Protein AF-A0A2V9FVD9-F1 (afdb_monomer)

Radius of gyration: 18.88 Å; Cα contacts (8 Å, |Δi|>4): 397; chains: 1; bounding box: 50×28×63 Å

Solvent-accessible surface area (backbone atoms only — not comparable to full-atom values): 11768 Å² total; per-residue (Å²): 122,80,91,69,75,83,63,95,78,77,78,64,82,57,25,65,71,91,38,58,69,47,70,70,54,89,83,59,91,73,46,73,64,47,49,31,25,24,50,10,44,49,45,42,42,62,43,78,35,63,48,50,82,26,47,39,50,28,32,29,43,94,52,50,14,64,38,83,85,28,39,81,58,44,85,39,30,55,32,72,62,24,48,27,68,78,34,30,25,52,85,57,100,61,44,35,21,81,30,83,42,28,49,23,94,91,44,64,47,18,17,50,31,68,37,61,44,65,91,49,62,81,44,77,50,50,40,57,39,89,88,78,67,45,74,48,90,59,62,49,64,28,53,44,50,47,47,20,77,76,73,70,40,70,69,32,53,38,15,37,71,72,67,57,38,53,61,38,60,83,47,66,44,34,70,99,82,42,53,20,74,44,63,60,48,48,51,46,24,51,32,54,52,51,67,60,77,67,50,74,65,55,49,50,15,34,38,47,25,50,53,76,46

Secondary structure (DSSP, 8-state):
-------SS---S-S--SSHHHHH-TT--S-HHHHHHHHHHHHHHH--EEE-S-BTTTSBGGGT-SBTT--S-EEE-GGGTS-STTT---SS--EEB-SSSSEETTEEEEETTS-B-TTSPPEEEEEEPTTT--EEEEEEEES--TTHHHH--GGGTT-EEPPP-TTGGG-PSBSTT--BSSHHHHHHHHHHHHT----HHHHHHHHHHHTT-

pLDDT: mean 91.17, std 12.35, range [34.5, 98.69]

Sequence (213 aa):
GGLVTPGDGRFTSNIFNLYDTWALNTEDDQSAARSSIAHGEQLFNTLQIPISGVAGINDDVAAGGLVKGGIPMLQGTCGTCHDTPSVGNHSFPTPLNIGTADPSPGNRSVNLGGLDVSYLPEITVCRKDAGTGLPTNDCKTITDLGQALIDGRFDHVGKIKGPILRGLAGRAPYFHNGSASTLMEAVNFYDTRFNLHLSDKDKNDLAAFLRTL

Mean predicted aligned error: 5.51 Å

Foldseek 3Di:
DDPDDDDPVPDDLQQEDPLVVLCVDPPDPPDPLSVLQNLLSVQQSDQWFFDAPKQLDQDAVVLNHDHHVGHRTDTDGLCVQQVHHPWRFRPDQGFMQLFCFAQDPVGRQATQLGFGPVVADWDKDFDADPPPRHGDPRIGITRFQACCVVVVDPSSGRGHGDDTLVVVLVDALDDPRRRRRALLSVLSSSCRSRVSPDDPSNSSSSSSNSNVD

Nearest PDB structures (foldseek):
  3o5c-assembly2_C  TM=6.928E-01  e=1.016E-03  Shewanella oneidensis
  6qkn-assembly1_A  TM=8.773E-01  e=1.898E-02  Neisseria gonorrhoeae
  1iqc-assembly2_B  TM=7.428E-01  e=1.044E-02  Nitrosomonas europaea
  2vhd-assembly1_B  TM=6.636E-01  e=2.138E-02  Pseudomonas aeruginosa
  1nml-assembly1_A  TM=6.432E-01  e=1.283E-01  Marinobacter nauticus

Structure (mmCIF, N/CA/C/O backbone):
data_AF-A0A2V9FVD9-F1
#
_entry.id   AF-A0A2V9FVD9-F1
#
loop_
_atom_site.group_PDB
_atom_site.id
_atom_site.type_symbol
_atom_site.label_atom_id
_atom_site.label_alt_id
_atom_site.label_comp_id
_atom_site.label_asym_id
_atom_site.label_entity_id
_atom_site.label_seq_id
_atom_site.pdbx_PDB_ins_code
_atom_site.Cartn_x
_atom_site.Cartn_y
_atom_site.Cartn_z
_atom_site.occupancy
_atom_site.B_iso_or_equiv
_atom_site.auth_seq_id
_atom_site.auth_comp_id
_atom_site.auth_asym_id
_atom_site.auth_atom_id
_atom_site.pdbx_PDB_model_num
ATOM 1 N N . GLY A 1 1 ? -12.042 4.724 -13.026 1.00 34.50 1 GLY A N 1
ATOM 2 C CA . GLY A 1 1 ? -13.251 4.935 -12.210 1.00 34.50 1 GLY A CA 1
ATOM 3 C C . GLY A 1 1 ? -14.297 5.596 -13.072 1.00 34.50 1 GLY A C 1
ATOM 4 O O . GLY A 1 1 ? -14.025 6.662 -13.608 1.00 34.50 1 GLY A O 1
ATOM 5 N N . GLY A 1 2 ? -15.424 4.927 -13.304 1.00 34.56 2 GLY A N 1
ATOM 6 C CA . GLY A 1 2 ? -16.517 5.497 -14.086 1.00 34.56 2 GLY A CA 1
ATOM 7 C C . GLY A 1 2 ? -17.185 6.629 -13.315 1.00 34.56 2 GLY A C 1
ATOM 8 O O . GLY A 1 2 ? -17.483 6.475 -12.134 1.00 34.56 2 GLY A O 1
ATOM 9 N N . LEU A 1 3 ? -17.416 7.752 -13.991 1.00 45.47 3 LEU A N 1
ATOM 10 C CA . LEU A 1 3 ? -18.420 8.731 -13.590 1.00 45.47 3 LEU A CA 1
ATOM 11 C C . LEU A 1 3 ? -19.771 8.008 -13.620 1.00 45.47 3 LEU A C 1
ATOM 13 O O . LEU A 1 3 ? -20.351 7.836 -14.690 1.00 45.47 3 LEU A O 1
ATOM 17 N N . VAL A 1 4 ? -20.233 7.506 -12.479 1.00 47.62 4 VAL A N 1
ATOM 18 C CA . VAL A 1 4 ? -21.574 6.934 -12.365 1.00 47.62 4 VAL A CA 1
ATOM 19 C C . VAL A 1 4 ? -22.510 7.993 -11.813 1.00 47.62 4 VAL A C 1
ATOM 21 O O . VAL A 1 4 ? -22.329 8.516 -10.716 1.00 47.62 4 VAL A O 1
ATOM 24 N N . THR A 1 5 ? -23.501 8.301 -12.644 1.00 44.62 5 THR A N 1
ATOM 25 C CA . THR A 1 5 ? -24.862 8.709 -12.297 1.00 44.62 5 THR A CA 1
ATOM 26 C C . THR A 1 5 ? -25.220 8.301 -10.865 1.00 44.62 5 THR A C 1
ATOM 28 O O . THR A 1 5 ? -24.953 7.149 -10.508 1.00 44.62 5 THR A O 1
ATOM 31 N N . PRO A 1 6 ? -25.832 9.178 -10.048 1.00 44.25 6 PRO A N 1
ATOM 32 C CA . PRO A 1 6 ? -26.186 8.811 -8.687 1.00 44.25 6 PRO A CA 1
ATOM 33 C C . PRO A 1 6 ? -27.042 7.547 -8.724 1.00 44.25 6 PRO A C 1
ATOM 35 O O . PRO A 1 6 ? -28.062 7.506 -9.418 1.00 44.25 6 PRO A O 1
ATOM 38 N N . GLY A 1 7 ? -26.611 6.513 -7.998 1.00 56.00 7 GLY A N 1
ATOM 39 C CA . GLY A 1 7 ? -27.494 5.411 -7.637 1.00 56.00 7 GLY A CA 1
ATOM 40 C C . GLY A 1 7 ? -28.729 5.949 -6.908 1.00 56.00 7 GLY A C 1
ATOM 41 O O . GLY A 1 7 ? -28.846 7.144 -6.646 1.00 56.00 7 GLY A O 1
ATOM 42 N N . ASP A 1 8 ? -29.639 5.058 -6.542 1.00 64.00 8 ASP A N 1
ATOM 43 C CA . ASP A 1 8 ? -30.885 5.282 -5.785 1.00 64.00 8 ASP A CA 1
ATOM 44 C C . ASP A 1 8 ? -30.763 6.029 -4.425 1.00 64.00 8 ASP A C 1
ATOM 46 O O . ASP A 1 8 ? -31.673 5.973 -3.598 1.00 64.00 8 ASP A O 1
ATOM 50 N N . GLY A 1 9 ? -29.649 6.715 -4.163 1.00 56.09 9 GLY A N 1
ATOM 51 C CA . GLY A 1 9 ? -29.330 7.423 -2.932 1.00 56.09 9 GLY A CA 1
ATOM 52 C C . GLY A 1 9 ? -28.868 6.501 -1.808 1.00 56.09 9 GLY A C 1
ATOM 53 O O . GLY A 1 9 ? -28.587 6.993 -0.719 1.00 56.09 9 GLY A O 1
ATOM 54 N N . ARG A 1 10 ? -28.783 5.182 -2.042 1.00 62.03 10 ARG A N 1
ATOM 55 C CA . ARG A 1 10 ? -28.403 4.196 -1.016 1.00 62.03 10 ARG A CA 1
ATOM 56 C C . ARG A 1 10 ? -26.928 3.816 -1.044 1.00 62.03 10 ARG A C 1
ATOM 58 O O . ARG A 1 10 ? -26.453 3.180 -0.107 1.00 62.03 10 ARG A O 1
ATOM 65 N N . PHE A 1 11 ? -26.202 4.185 -2.098 1.00 64.81 11 PHE A N 1
ATOM 66 C CA . PHE A 1 11 ? -24.766 3.939 -2.188 1.00 64.81 11 PHE A CA 1
ATOM 67 C C . PHE A 1 11 ? -23.994 5.004 -1.400 1.00 64.81 11 PHE A C 1
ATOM 69 O O . PHE A 1 11 ? -24.083 6.194 -1.699 1.00 64.81 11 PHE A O 1
ATOM 76 N N . THR A 1 12 ? -23.236 4.563 -0.400 1.00 77.44 12 THR A N 1
ATOM 77 C CA . THR A 1 12 ? -22.317 5.392 0.389 1.00 77.44 12 THR A CA 1
ATOM 78 C C . THR A 1 12 ? -20.875 5.053 0.023 1.00 77.44 12 THR A C 1
ATOM 80 O O . THR A 1 12 ? -20.583 3.932 -0.387 1.00 77.44 12 THR A O 1
ATOM 83 N N . SER A 1 13 ? -19.964 6.013 0.179 1.00 82.25 13 SER A N 1
ATOM 84 C CA . SER A 1 13 ? -18.521 5.772 0.069 1.00 82.25 13 SER A CA 1
ATOM 85 C C . SER A 1 13 ? -17.946 5.008 1.267 1.00 82.25 13 SER A C 1
ATOM 87 O O . SER A 1 13 ? -16.773 4.642 1.238 1.00 82.25 13 SER A O 1
ATOM 89 N N . ASN A 1 14 ? -18.740 4.782 2.320 1.00 89.25 14 ASN A N 1
ATOM 90 C CA . ASN A 1 14 ? -18.323 3.986 3.471 1.00 89.25 14 ASN A CA 1
ATOM 91 C C . ASN A 1 14 ? -18.273 2.505 3.094 1.00 89.25 14 ASN A C 1
ATOM 93 O O . ASN A 1 14 ? -19.253 1.931 2.618 1.00 89.25 14 ASN A O 1
ATOM 97 N N . ILE A 1 15 ? -17.128 1.882 3.350 1.00 91.50 15 ILE A N 1
ATOM 98 C CA . ILE A 1 15 ? -16.879 0.473 3.036 1.00 91.50 15 ILE A CA 1
ATOM 99 C C . ILE A 1 15 ? -17.397 -0.423 4.156 1.00 91.50 15 ILE A C 1
ATOM 101 O O . ILE A 1 15 ? -17.945 -1.501 3.910 1.00 91.50 15 ILE A O 1
ATOM 105 N N . PHE A 1 16 ? -17.214 0.034 5.392 1.00 93.62 16 PHE A N 1
ATOM 106 C CA . PHE A 1 16 ? -17.636 -0.650 6.603 1.00 93.62 16 PHE A CA 1
ATOM 107 C C . PHE A 1 16 ? -18.544 0.265 7.422 1.00 93.62 16 PHE A C 1
ATOM 109 O O . PHE A 1 16 ? -18.349 1.475 7.450 1.00 93.62 16 PHE A O 1
ATOM 116 N N . ASN A 1 17 ? -19.558 -0.324 8.037 1.00 93.44 17 ASN A N 1
ATOM 117 C CA . ASN A 1 17 ? -20.531 0.327 8.917 1.00 93.44 17 ASN A CA 1
ATOM 118 C C . ASN A 1 17 ? -20.957 -0.637 10.040 1.00 93.44 17 ASN A C 1
ATOM 120 O O . ASN A 1 17 ? -22.066 -0.565 10.571 1.00 93.44 17 ASN A O 1
ATOM 124 N N . LEU A 1 18 ? -20.100 -1.621 10.335 1.00 91.62 18 LEU A N 1
ATOM 125 C CA . LEU A 1 18 ? -20.389 -2.713 11.262 1.00 91.62 18 LEU A CA 1
ATOM 126 C C . LEU A 1 18 ? -20.443 -2.199 12.704 1.00 91.62 18 LEU A C 1
ATOM 128 O O . LEU A 1 18 ? -21.116 -2.802 13.544 1.00 91.62 18 LEU A O 1
ATOM 132 N N . TYR A 1 19 ? -19.746 -1.095 12.979 1.00 93.50 19 TYR A N 1
ATOM 133 C CA . TYR A 1 19 ? -19.532 -0.559 14.317 1.00 93.50 19 TYR A CA 1
ATOM 134 C C . TYR A 1 19 ? -20.095 0.854 14.507 1.00 93.50 19 TYR A C 1
ATOM 136 O O . TYR A 1 19 ? -19.947 1.412 15.594 1.00 93.50 19 TYR A O 1
ATOM 144 N N . ASP A 1 20 ? -20.841 1.391 13.534 1.00 90.06 20 ASP A N 1
ATOM 145 C CA . ASP A 1 20 ? -21.553 2.677 13.634 1.00 90.06 20 ASP A CA 1
ATOM 146 C C . ASP A 1 20 ? -22.368 2.800 14.938 1.00 90.06 20 ASP A C 1
ATOM 148 O O . ASP A 1 20 ? -22.370 3.835 15.603 1.00 90.06 20 ASP A O 1
ATOM 152 N N . THR A 1 21 ? -23.029 1.720 15.369 1.00 87.44 21 THR A N 1
ATOM 153 C CA . THR A 1 21 ? -23.835 1.722 16.608 1.00 87.44 21 THR A CA 1
ATOM 154 C C . THR A 1 21 ? -23.004 1.846 17.888 1.00 87.44 21 THR A C 1
ATOM 156 O O . THR A 1 21 ? -23.520 2.307 18.907 1.00 87.44 21 THR A O 1
ATOM 159 N N . TRP A 1 22 ? -21.724 1.465 17.859 1.00 87.38 22 TRP A N 1
ATOM 160 C CA . TRP A 1 22 ? -20.804 1.631 18.987 1.00 87.38 22 TRP A CA 1
ATOM 161 C C . TRP A 1 22 ? -20.294 3.068 19.102 1.00 87.38 22 TRP A C 1
ATOM 163 O O . TRP A 1 22 ? -19.935 3.489 20.197 1.00 87.38 22 TRP A O 1
ATOM 173 N N . ALA A 1 23 ? -20.319 3.840 18.012 1.00 78.94 23 ALA A N 1
ATOM 174 C CA . ALA A 1 23 ? -20.016 5.269 18.049 1.00 78.94 23 ALA A CA 1
ATOM 175 C C . ALA A 1 23 ? -21.148 6.102 18.687 1.00 78.94 23 ALA A C 1
ATOM 177 O O . ALA A 1 23 ? -20.894 7.195 19.188 1.00 78.94 23 ALA A O 1
ATOM 178 N N . LEU A 1 24 ? -22.389 5.596 18.677 1.00 72.69 24 LEU A N 1
ATOM 179 C CA . LEU A 1 24 ? -23.585 6.327 19.123 1.00 72.69 24 LEU A CA 1
ATOM 180 C C . LEU A 1 24 ? -23.945 6.125 20.604 1.00 72.69 24 LEU A C 1
ATOM 182 O O . LEU A 1 24 ? -24.680 6.936 21.159 1.00 72.69 24 LEU A O 1
ATOM 186 N N . ASN A 1 25 ? -23.456 5.061 21.246 1.00 65.56 25 ASN A N 1
ATOM 187 C CA . ASN A 1 25 ? -23.838 4.695 22.613 1.00 65.56 25 ASN A CA 1
ATOM 188 C C . ASN A 1 25 ? -22.679 4.926 23.592 1.00 65.56 25 ASN A C 1
ATOM 190 O O . ASN A 1 25 ? -21.878 4.028 23.842 1.00 65.56 25 ASN A O 1
ATOM 194 N N . THR A 1 26 ? -22.602 6.132 24.160 1.00 58.91 26 THR A N 1
ATOM 195 C CA . THR A 1 26 ? -21.554 6.544 25.115 1.00 58.91 26 THR A CA 1
ATOM 196 C C . THR A 1 26 ? -21.836 6.153 26.573 1.00 58.91 26 THR A C 1
ATOM 198 O O . THR A 1 26 ? -21.044 6.498 27.444 1.00 58.91 26 THR A O 1
ATOM 201 N N . GLU A 1 27 ? -22.959 5.480 26.854 1.00 58.75 27 GLU A N 1
ATOM 202 C CA . GLU A 1 27 ? -23.449 5.205 28.221 1.00 58.75 27 GLU A CA 1
ATOM 203 C C . GLU A 1 27 ? -23.280 3.747 28.696 1.00 58.75 27 GLU A C 1
ATOM 205 O O . GLU A 1 27 ? -23.737 3.407 29.783 1.00 58.75 27 GLU A O 1
ATOM 210 N N . ASP A 1 28 ? -22.641 2.867 27.918 1.00 54.62 28 ASP A N 1
ATOM 211 C CA . ASP A 1 28 ? -22.432 1.465 28.315 1.00 54.62 28 ASP A CA 1
ATOM 212 C C . ASP A 1 28 ? -21.036 1.278 28.940 1.00 54.62 28 ASP A C 1
ATOM 214 O O . ASP A 1 28 ? -20.022 1.608 28.323 1.00 54.62 28 ASP A O 1
ATOM 218 N N . ASP A 1 29 ? -20.969 0.673 30.130 1.00 54.25 29 ASP A N 1
ATOM 219 C CA . ASP A 1 29 ? -19.728 0.278 30.824 1.00 54.25 29 ASP A CA 1
ATOM 220 C C . ASP A 1 29 ? -18.899 -0.759 30.021 1.00 54.25 29 ASP A C 1
ATOM 222 O O . ASP A 1 29 ? -17.781 -1.134 30.394 1.00 54.25 29 ASP A O 1
ATOM 226 N N . GLN A 1 30 ? -19.399 -1.208 28.862 1.00 59.78 30 GLN A N 1
ATOM 227 C CA . GLN A 1 30 ? -18.631 -1.933 27.855 1.00 59.78 30 GLN A CA 1
ATOM 228 C C . GLN A 1 30 ? -17.681 -1.033 27.048 1.00 59.78 30 GLN A C 1
ATOM 230 O O . GLN A 1 30 ? -17.886 -0.738 25.873 1.00 59.78 30 GLN A O 1
ATOM 235 N N . SER A 1 31 ? -16.529 -0.831 27.691 1.00 70.94 31 SER A N 1
ATOM 236 C CA . SER A 1 31 ? -15.180 -1.069 27.167 1.00 70.94 31 SER A CA 1
ATOM 237 C C . SER A 1 31 ? -14.660 -0.115 26.090 1.00 70.94 31 SER A C 1
ATOM 239 O O . SER A 1 31 ? -15.074 -0.138 24.931 1.00 70.94 31 SER A O 1
ATOM 241 N N . ALA A 1 32 ? -13.590 0.602 26.451 1.00 84.62 32 ALA A N 1
ATOM 242 C CA . ALA A 1 32 ? -12.708 1.356 25.559 1.00 84.62 32 ALA A CA 1
ATOM 243 C C . ALA A 1 32 ? -12.349 0.622 24.246 1.00 84.62 32 ALA A C 1
ATOM 245 O O . ALA A 1 32 ? -12.080 1.275 23.241 1.00 84.62 32 ALA A O 1
ATOM 246 N N . ALA A 1 33 ? -12.399 -0.718 24.214 1.00 89.75 33 ALA A N 1
ATOM 247 C CA . ALA A 1 33 ? -12.204 -1.499 22.995 1.00 89.75 33 ALA A CA 1
ATOM 248 C C . ALA A 1 33 ? -13.280 -1.244 21.925 1.00 89.75 33 ALA A C 1
ATOM 250 O O . ALA A 1 33 ? -12.937 -1.128 20.753 1.00 89.75 33 ALA A O 1
ATOM 251 N N . ARG A 1 34 ? -14.565 -1.123 22.294 1.00 91.62 34 ARG A N 1
ATOM 252 C CA . ARG A 1 34 ? -15.643 -0.831 21.329 1.00 91.62 34 ARG A CA 1
ATOM 253 C C . ARG A 1 34 ? -15.466 0.552 20.708 1.00 91.62 34 ARG A C 1
ATOM 255 O O . ARG A 1 34 ? -15.575 0.693 19.496 1.00 91.62 34 ARG A O 1
ATOM 262 N N . SER A 1 35 ? -15.129 1.544 21.534 1.00 91.19 35 SER A N 1
ATOM 263 C CA . SER A 1 35 ? -14.825 2.904 21.071 1.00 91.19 35 SER A CA 1
ATOM 264 C C . SER A 1 35 ? -13.603 2.927 20.145 1.00 91.19 35 SER A C 1
ATOM 266 O O . SER A 1 35 ? -13.654 3.546 19.086 1.00 91.19 35 SER A O 1
ATOM 268 N N . SER A 1 36 ? -12.545 2.188 20.494 1.00 94.31 36 SER A N 1
ATOM 269 C CA . SER A 1 36 ? -11.342 2.036 19.667 1.00 94.31 36 SER A CA 1
ATOM 270 C C . SER A 1 36 ? -11.654 1.412 18.300 1.00 94.31 36 SER A C 1
ATOM 272 O O . SER A 1 36 ? -11.249 1.944 17.270 1.00 94.31 36 SER A O 1
ATOM 274 N N . ILE A 1 37 ? -12.456 0.343 18.268 1.00 96.06 37 ILE A N 1
ATOM 275 C CA . ILE A 1 37 ? -12.885 -0.316 17.025 1.00 96.06 37 ILE A CA 1
ATOM 276 C C . ILE A 1 37 ? -13.749 0.618 16.166 1.00 96.06 37 ILE A C 1
ATOM 278 O O . ILE A 1 37 ? -13.507 0.738 14.967 1.00 96.06 37 ILE A O 1
ATOM 282 N N . ALA A 1 38 ? -14.726 1.307 16.761 1.00 95.62 38 ALA A N 1
ATOM 283 C CA . ALA A 1 38 ? -15.588 2.238 16.033 1.00 95.62 38 ALA A CA 1
ATOM 284 C C . ALA A 1 38 ? -14.794 3.419 15.448 1.00 95.62 38 ALA A C 1
ATOM 286 O O . ALA A 1 38 ? -15.000 3.806 14.298 1.00 95.62 38 ALA A O 1
ATOM 287 N N . HIS A 1 39 ? -13.832 3.954 16.204 1.00 96.25 39 HIS A N 1
ATOM 288 C CA . HIS A 1 39 ? -12.949 5.006 15.708 1.00 96.25 39 HIS A CA 1
ATOM 289 C C . HIS A 1 39 ? -12.026 4.499 14.586 1.00 96.25 39 HIS A C 1
ATOM 291 O O . HIS A 1 39 ? -11.832 5.190 13.588 1.00 96.25 39 HIS A O 1
ATOM 297 N N . GLY A 1 40 ? -11.523 3.266 14.686 1.00 97.81 40 GLY A N 1
ATOM 298 C CA . GLY A 1 40 ? -10.757 2.621 13.619 1.00 97.81 40 GLY A CA 1
ATOM 299 C C . GLY A 1 40 ? -11.553 2.428 12.323 1.00 97.81 40 GLY A C 1
ATOM 300 O O . GLY A 1 40 ? -11.016 2.668 11.241 1.00 97.81 40 GLY A O 1
ATOM 301 N N . GLU A 1 41 ? -12.837 2.063 12.417 1.00 97.56 41 GLU A N 1
ATOM 302 C CA . GLU A 1 41 ? -13.752 1.991 11.265 1.00 97.56 41 GLU A CA 1
ATOM 303 C C . GLU A 1 41 ? -13.924 3.369 10.606 1.00 97.56 41 GLU A C 1
ATOM 305 O O . GLU A 1 41 ? -13.817 3.508 9.383 1.00 97.56 41 GLU A O 1
ATOM 310 N N . GLN A 1 42 ? -14.128 4.415 11.412 1.00 96.56 42 GLN A N 1
ATOM 311 C CA . GLN A 1 42 ? -14.248 5.787 10.921 1.00 96.56 42 GLN A CA 1
ATOM 312 C C . GLN A 1 42 ? -12.974 6.253 10.206 1.00 96.56 42 GLN A C 1
ATOM 314 O O . GLN A 1 42 ? -13.061 6.818 9.110 1.00 96.56 42 GLN A O 1
ATOM 319 N N . LEU A 1 43 ? -11.802 5.997 10.793 1.00 97.69 43 LEU A N 1
ATOM 320 C CA . LEU A 1 43 ? -10.511 6.287 10.171 1.00 97.69 43 LEU A CA 1
ATOM 321 C C . LEU A 1 43 ? -10.382 5.556 8.834 1.00 97.69 43 LEU A C 1
ATOM 323 O O . LEU A 1 43 ? -10.082 6.190 7.828 1.00 97.69 43 LEU A O 1
ATOM 327 N N . PHE A 1 44 ? -10.689 4.259 8.780 1.00 97.38 44 PHE A N 1
ATOM 328 C CA . PHE A 1 44 ? -10.632 3.490 7.535 1.00 97.38 44 PHE A CA 1
ATOM 329 C C . PHE A 1 44 ? -11.489 4.114 6.420 1.00 97.38 44 PHE A C 1
ATOM 331 O O . PHE A 1 44 ? -11.049 4.245 5.275 1.00 97.38 44 PHE A O 1
ATOM 338 N N . ASN A 1 45 ? -12.717 4.517 6.748 1.00 96.25 45 ASN A N 1
ATOM 339 C CA . ASN A 1 45 ? -13.643 5.071 5.766 1.00 96.25 45 ASN A CA 1
ATOM 340 C C . ASN A 1 45 ? -13.261 6.484 5.303 1.00 96.25 45 ASN A C 1
ATOM 342 O O . ASN A 1 45 ? -13.469 6.816 4.134 1.00 96.25 45 ASN A O 1
ATOM 346 N N . THR A 1 46 ? -12.731 7.322 6.200 1.00 95.94 46 THR A N 1
ATOM 347 C CA . THR A 1 46 ? -12.669 8.780 5.982 1.00 95.94 46 THR A CA 1
ATOM 348 C C . THR A 1 46 ? -11.267 9.377 5.924 1.00 95.94 46 THR A C 1
ATOM 350 O O . THR A 1 46 ? -11.124 10.489 5.402 1.00 95.94 46 THR A O 1
ATOM 353 N N . LEU A 1 47 ? -10.243 8.669 6.421 1.00 97.38 47 LEU A N 1
ATOM 354 C CA . LEU A 1 47 ? -8.869 9.164 6.450 1.00 97.38 47 LEU A CA 1
ATOM 355 C C . LEU A 1 47 ? -8.422 9.527 5.037 1.00 97.38 47 LEU A C 1
ATOM 357 O O . LEU A 1 47 ? -8.409 8.692 4.133 1.00 97.38 47 LEU A O 1
ATOM 361 N N . GLN A 1 48 ? -8.047 10.790 4.871 1.00 97.06 48 GLN A N 1
ATOM 362 C CA . GLN A 1 48 ? -7.597 11.335 3.604 1.00 97.06 48 GLN A CA 1
ATOM 363 C C . GLN A 1 48 ? -6.154 10.906 3.333 1.00 97.06 48 GLN A C 1
ATOM 365 O O . GLN A 1 48 ? -5.247 11.223 4.095 1.00 97.06 48 GLN A O 1
ATOM 370 N N . ILE A 1 49 ? -5.949 10.210 2.218 1.00 97.69 49 ILE A N 1
ATOM 371 C CA . ILE A 1 49 ? -4.659 9.678 1.785 1.00 97.69 49 ILE A CA 1
ATOM 372 C C . ILE A 1 49 ? -4.243 10.382 0.486 1.00 97.69 49 ILE A C 1
ATOM 374 O O . ILE A 1 49 ? -4.949 10.254 -0.519 1.00 97.69 49 ILE A O 1
ATOM 378 N N . PRO A 1 50 ? -3.102 11.095 0.461 1.00 96.81 50 PRO A N 1
ATOM 379 C CA . PRO A 1 50 ? -2.531 11.640 -0.767 1.00 96.81 50 PRO A CA 1
ATOM 380 C C . PRO A 1 50 ? -1.807 10.527 -1.548 1.00 96.81 50 PRO A C 1
ATOM 382 O O . PRO A 1 50 ? -0.581 10.389 -1.504 1.00 96.81 50 PRO A O 1
ATOM 385 N N . ILE A 1 51 ? -2.568 9.692 -2.261 1.00 97.50 51 ILE A N 1
ATOM 386 C CA . ILE A 1 51 ? -2.050 8.511 -2.965 1.00 97.50 51 ILE A CA 1
ATOM 387 C C . ILE A 1 51 ? -1.153 8.958 -4.125 1.00 97.50 51 ILE A C 1
ATOM 389 O O . ILE A 1 51 ? -1.619 9.494 -5.134 1.00 97.50 51 ILE A O 1
ATOM 393 N N . SER A 1 52 ? 0.147 8.713 -3.986 1.00 97.06 52 SER A N 1
ATOM 394 C CA . SER A 1 52 ? 1.174 9.073 -4.965 1.00 97.06 52 SER A CA 1
ATOM 395 C C . SER A 1 52 ? 2.208 7.956 -5.134 1.00 97.06 52 SER A C 1
ATOM 397 O O . SER A 1 52 ? 2.458 7.151 -4.225 1.00 97.06 52 SER A O 1
ATOM 399 N N . GLY A 1 53 ? 2.802 7.889 -6.329 1.00 95.81 53 GLY A N 1
ATOM 400 C CA . GLY A 1 53 ? 3.804 6.879 -6.679 1.00 95.81 53 GLY A CA 1
ATOM 401 C C . GLY A 1 53 ? 3.287 5.438 -6.626 1.00 95.81 53 GLY A C 1
ATOM 402 O O . GLY A 1 53 ? 4.063 4.531 -6.336 1.00 95.81 53 GLY A O 1
ATOM 403 N N . VAL A 1 54 ? 1.984 5.217 -6.819 1.00 97.06 54 VAL A N 1
ATOM 404 C CA . VAL A 1 54 ? 1.382 3.880 -6.862 1.00 97.06 54 VAL A CA 1
ATOM 405 C C . VAL A 1 54 ? 1.178 3.472 -8.312 1.00 97.06 54 VAL A C 1
ATOM 407 O O . VAL A 1 54 ? 0.295 4.001 -9.000 1.00 97.06 54 VAL A O 1
ATOM 410 N N . ALA A 1 55 ? 1.974 2.506 -8.771 1.00 95.81 55 ALA A N 1
ATOM 411 C CA . ALA A 1 55 ? 1.815 1.989 -10.120 1.00 95.81 55 ALA A CA 1
ATOM 412 C C . ALA A 1 55 ? 0.461 1.274 -10.233 1.00 95.81 55 ALA A C 1
ATOM 414 O O . ALA A 1 55 ? 0.113 0.456 -9.379 1.00 95.81 55 ALA A O 1
ATOM 415 N N . GLY A 1 56 ? -0.299 1.567 -11.285 1.00 93.31 56 GLY A N 1
ATOM 416 C CA . GLY A 1 56 ? -1.698 1.140 -11.430 1.00 93.31 56 GLY A CA 1
ATOM 417 C C . GLY A 1 56 ? -2.742 2.152 -10.933 1.00 93.31 56 GLY A C 1
ATOM 418 O O . GLY A 1 56 ? -3.926 1.983 -11.205 1.00 93.31 56 GLY A O 1
ATOM 419 N N . ILE A 1 57 ? -2.318 3.235 -10.267 1.00 94.44 57 ILE A N 1
ATOM 420 C CA . ILE A 1 57 ? -3.175 4.393 -9.956 1.00 94.44 57 ILE A CA 1
ATOM 421 C C . ILE A 1 57 ? -2.653 5.644 -10.656 1.00 94.44 57 ILE A C 1
ATOM 423 O O . ILE A 1 57 ? -3.369 6.251 -11.454 1.00 94.44 57 ILE A O 1
ATOM 427 N N . ASN A 1 58 ? -1.411 6.014 -10.343 1.00 96.12 58 ASN A N 1
ATOM 428 C CA . ASN A 1 58 ? -0.824 7.294 -10.729 1.00 96.12 58 ASN A CA 1
ATOM 429 C C . ASN A 1 58 ? -0.290 7.314 -12.168 1.00 96.12 58 ASN A C 1
ATOM 431 O O . ASN A 1 58 ? -0.124 8.390 -12.742 1.00 96.12 58 ASN A O 1
ATOM 435 N N . ASP A 1 59 ? -0.045 6.141 -12.753 1.00 94.69 59 ASP A N 1
ATOM 436 C CA . ASP A 1 59 ? 0.486 6.013 -14.111 1.00 94.69 59 ASP A CA 1
ATOM 437 C C . ASP A 1 59 ? -0.525 6.459 -15.184 1.00 94.69 59 ASP A C 1
ATOM 439 O O . ASP A 1 59 ? -1.724 6.603 -14.939 1.00 94.69 59 ASP A O 1
ATOM 443 N N . ASP A 1 60 ? -0.047 6.614 -16.418 1.00 94.00 60 ASP A N 1
ATOM 444 C CA . ASP A 1 60 ? -0.917 6.710 -17.590 1.00 94.00 60 ASP A CA 1
ATOM 445 C C . ASP A 1 60 ? -1.715 5.409 -17.805 1.00 94.00 60 ASP A C 1
ATOM 447 O O . ASP A 1 60 ? -1.252 4.309 -17.491 1.00 94.00 60 ASP A O 1
ATOM 451 N N . VAL A 1 61 ? -2.905 5.516 -18.399 1.00 90.81 61 VAL A N 1
ATOM 452 C CA . VAL A 1 61 ? -3.748 4.357 -18.758 1.00 90.81 61 VAL A CA 1
ATOM 453 C C . VAL A 1 61 ? -3.031 3.314 -19.618 1.00 90.81 61 VAL A C 1
ATOM 455 O O . VAL A 1 61 ? -3.292 2.125 -19.453 1.00 90.81 61 VAL A O 1
ATOM 458 N N . ALA A 1 62 ? -2.102 3.710 -20.494 1.00 89.44 62 ALA A N 1
ATOM 459 C CA . ALA A 1 62 ? -1.312 2.785 -21.308 1.00 89.44 62 ALA A CA 1
ATOM 460 C C . ALA A 1 62 ? -0.343 1.938 -20.466 1.00 89.44 62 ALA A C 1
ATOM 462 O O . ALA A 1 62 ? -0.029 0.812 -20.844 1.00 89.44 62 ALA A O 1
ATOM 463 N N . ALA A 1 63 ? 0.083 2.450 -19.308 1.00 85.94 63 ALA A N 1
ATOM 464 C CA . ALA A 1 63 ? 0.872 1.727 -18.311 1.00 85.94 63 ALA A CA 1
ATOM 465 C C . ALA A 1 63 ? -0.006 1.093 -17.210 1.00 85.94 63 ALA A C 1
ATOM 467 O O . ALA A 1 63 ? 0.510 0.508 -16.255 1.00 85.94 63 ALA A O 1
ATOM 468 N N . GLY A 1 64 ? -1.335 1.173 -17.343 1.00 84.12 64 GLY A N 1
ATOM 469 C CA . GLY A 1 64 ? -2.313 0.570 -16.441 1.00 84.12 64 GLY A CA 1
ATOM 470 C C . GLY A 1 64 ? -2.792 1.465 -15.297 1.00 84.12 64 GLY A C 1
ATOM 471 O O . GLY A 1 64 ? -3.333 0.927 -14.337 1.00 84.12 64 GLY A O 1
ATOM 472 N N . GLY A 1 65 ? -2.577 2.784 -15.351 1.00 88.75 65 GLY A N 1
ATOM 473 C CA . GLY A 1 65 ? -3.151 3.725 -14.382 1.00 88.75 65 GLY A CA 1
ATOM 474 C C . GLY A 1 65 ? -4.570 4.191 -14.728 1.00 88.75 65 GLY A C 1
ATOM 475 O O . GLY A 1 65 ? -5.209 3.678 -15.648 1.00 88.75 65 GLY A O 1
ATOM 476 N N . LEU A 1 66 ? -5.106 5.146 -13.958 1.00 87.62 66 LEU A N 1
ATOM 477 C CA . LEU A 1 66 ? -6.545 5.459 -13.989 1.00 87.62 66 LEU A CA 1
ATOM 478 C C . LEU A 1 66 ? -6.968 6.459 -15.068 1.00 87.62 66 LEU A C 1
ATOM 480 O O . LEU A 1 66 ? -8.130 6.435 -15.484 1.00 87.62 66 LEU A O 1
ATOM 484 N N . VAL A 1 67 ? -6.075 7.363 -15.482 1.00 89.69 67 VAL A N 1
ATOM 485 C CA . VAL A 1 67 ? -6.405 8.455 -16.410 1.00 89.69 67 VAL A CA 1
ATOM 486 C C . VAL A 1 67 ? -5.320 8.674 -17.462 1.00 89.69 67 VAL A C 1
ATOM 488 O O . VAL A 1 67 ? -4.145 8.374 -17.252 1.00 89.69 67 VAL A O 1
ATOM 491 N N . LYS A 1 68 ? -5.722 9.193 -18.625 1.00 94.25 68 LYS A N 1
ATOM 492 C CA . LYS A 1 68 ? -4.794 9.553 -19.701 1.00 94.25 68 LYS A CA 1
ATOM 493 C C . LYS A 1 68 ? -3.892 10.709 -19.254 1.00 94.25 68 LYS A C 1
ATOM 495 O O . LYS A 1 68 ? -4.387 11.706 -18.742 1.00 94.25 68 LYS A O 1
ATOM 500 N N . GLY A 1 69 ? -2.595 10.575 -19.488 1.00 93.69 69 GLY A N 1
ATOM 501 C CA . GLY A 1 69 ? -1.517 11.428 -18.995 1.00 93.69 69 GLY A CA 1
ATOM 502 C C . GLY A 1 69 ? -0.992 11.055 -17.604 1.00 93.69 69 GLY A C 1
ATOM 503 O O . GLY A 1 69 ? 0.031 11.599 -17.197 1.00 93.69 69 GLY A O 1
ATOM 504 N N . GLY A 1 70 ? -1.653 10.140 -16.888 1.00 94.94 70 GLY A N 1
ATOM 505 C CA . GLY A 1 70 ? -1.386 9.866 -15.476 1.00 94.94 70 GLY A CA 1
ATOM 506 C C . GLY A 1 70 ? -1.823 10.998 -14.543 1.00 94.94 70 GLY A C 1
ATOM 507 O O . GLY A 1 70 ? -2.250 12.067 -14.980 1.00 94.94 70 GLY A O 1
ATOM 508 N N . ILE A 1 71 ? -1.741 10.748 -13.235 1.00 95.81 71 ILE A N 1
ATOM 509 C CA . ILE A 1 71 ? -2.043 11.724 -12.177 1.00 95.81 71 ILE A CA 1
ATOM 510 C C . ILE A 1 71 ? -0.952 11.703 -11.108 1.00 95.81 71 ILE A C 1
ATOM 512 O O . ILE A 1 71 ? -0.691 10.649 -10.526 1.00 95.81 71 I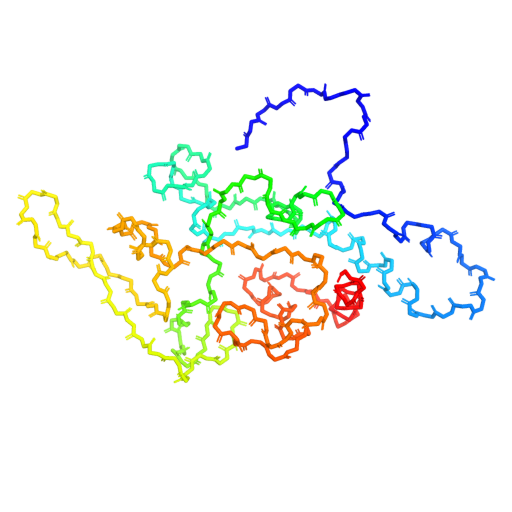LE A O 1
ATOM 516 N N . PRO A 1 72 ? -0.345 12.857 -10.775 1.00 95.12 72 PRO A N 1
ATOM 517 C CA . PRO A 1 72 ? 0.756 12.899 -9.812 1.00 95.12 72 PRO A CA 1
ATOM 518 C C . PRO A 1 72 ? 0.319 12.464 -8.408 1.00 95.12 72 PRO A C 1
ATOM 520 O O . PRO A 1 72 ? 1.088 11.842 -7.678 1.00 95.12 72 PRO A O 1
ATOM 523 N N . MET A 1 73 ? -0.928 12.766 -8.042 1.00 96.12 73 MET A N 1
ATOM 524 C CA . MET A 1 73 ? -1.521 12.403 -6.764 1.00 96.12 73 MET A CA 1
ATOM 525 C C . MET A 1 73 ? -3.037 12.245 -6.918 1.00 96.12 73 MET A C 1
ATOM 527 O O . MET A 1 73 ? -3.675 13.006 -7.647 1.00 96.12 73 MET A O 1
ATOM 531 N N . LEU A 1 74 ? -3.595 11.246 -6.239 1.00 94.88 74 LEU A N 1
ATOM 532 C CA . LEU A 1 74 ? -5.027 11.024 -6.083 1.00 94.88 74 LEU A CA 1
ATOM 533 C C . LEU A 1 74 ? -5.382 11.208 -4.608 1.00 94.88 74 LEU A C 1
ATOM 535 O O . LEU A 1 74 ? -4.872 10.481 -3.759 1.00 94.88 74 LEU A O 1
ATOM 539 N N . GLN A 1 75 ? -6.281 12.141 -4.309 1.00 96.06 75 GLN A N 1
ATOM 540 C CA . GLN A 1 75 ? -6.846 12.257 -2.970 1.00 96.06 75 GLN A CA 1
ATOM 541 C C . GLN A 1 75 ? -7.887 11.146 -2.774 1.00 96.06 75 GLN A C 1
ATOM 543 O O . GLN A 1 75 ? -8.902 11.124 -3.470 1.00 96.06 75 GLN A O 1
ATOM 548 N N . GLY A 1 76 ? -7.612 10.208 -1.867 1.00 94.38 76 GLY A N 1
ATOM 549 C CA . GLY A 1 76 ? -8.444 9.025 -1.631 1.00 94.38 76 GLY A CA 1
ATOM 550 C C . GLY A 1 76 ? -8.548 8.646 -0.155 1.00 94.38 76 GLY A C 1
ATOM 551 O O . GLY A 1 76 ? -8.165 9.420 0.718 1.00 94.38 76 GLY A O 1
ATOM 552 N N . THR A 1 77 ? -9.061 7.448 0.117 1.00 95.88 77 THR A N 1
ATOM 553 C CA . THR A 1 77 ? -9.134 6.832 1.457 1.00 95.88 77 THR A CA 1
ATOM 554 C C . THR A 1 77 ? -8.728 5.357 1.370 1.00 95.88 77 THR A C 1
ATOM 556 O O . THR A 1 77 ? -8.402 4.866 0.284 1.00 95.88 77 THR A O 1
ATOM 559 N N . CYS A 1 78 ? -8.769 4.598 2.472 1.00 95.44 78 CYS A N 1
ATOM 560 C CA . CYS A 1 78 ? -8.550 3.144 2.410 1.00 95.44 78 CYS A CA 1
ATOM 561 C C . CYS A 1 78 ? -9.548 2.465 1.451 1.00 95.44 78 CYS A C 1
ATOM 563 O O . CYS A 1 78 ? -9.195 1.528 0.729 1.00 95.44 78 CYS A O 1
ATOM 565 N N . GLY A 1 79 ? -10.768 3.007 1.375 1.00 92.81 79 GLY A N 1
ATOM 566 C CA . GLY A 1 79 ? -11.818 2.573 0.459 1.00 92.81 79 GLY A CA 1
ATOM 567 C C . GLY A 1 79 ? -11.548 2.854 -1.017 1.00 92.81 79 GLY A C 1
ATOM 568 O O . GLY A 1 79 ? -12.273 2.341 -1.854 1.00 92.81 79 GLY A O 1
ATOM 569 N N . THR A 1 80 ? -10.500 3.601 -1.378 1.00 91.62 80 THR A N 1
ATOM 570 C CA . THR A 1 80 ? -10.076 3.720 -2.785 1.00 91.62 80 THR A CA 1
ATOM 571 C C . THR A 1 80 ? -9.540 2.396 -3.334 1.00 91.62 80 THR A C 1
ATOM 573 O O . THR A 1 80 ? -9.744 2.099 -4.507 1.00 91.62 80 THR A O 1
ATOM 576 N N . CYS A 1 81 ? -8.880 1.594 -2.492 1.00 92.69 81 CYS A N 1
ATOM 577 C CA . CYS A 1 81 ? -8.316 0.295 -2.879 1.00 92.69 81 CYS A CA 1
ATOM 578 C C . CYS A 1 81 ? -9.112 -0.888 -2.307 1.00 92.69 81 CYS A C 1
ATOM 580 O O . CYS A 1 81 ? -9.104 -1.975 -2.881 1.00 92.69 81 CYS A O 1
ATOM 582 N N . HIS A 1 82 ? -9.794 -0.683 -1.182 1.00 94.06 82 HIS A N 1
ATOM 583 C CA . HIS A 1 82 ? -10.608 -1.683 -0.496 1.00 94.06 82 HIS A CA 1
ATOM 584 C C . HIS A 1 82 ? -12.087 -1.284 -0.558 1.00 94.06 82 HIS A C 1
ATOM 586 O O . HIS A 1 82 ? -12.694 -1.007 0.466 1.00 94.06 82 HIS A O 1
ATOM 592 N N . ASP A 1 83 ? -12.649 -1.210 -1.763 1.00 90.44 83 ASP A N 1
ATOM 593 C CA . ASP A 1 83 ? -13.955 -0.597 -2.050 1.00 90.44 83 ASP A CA 1
ATOM 594 C C . ASP A 1 83 ? -15.171 -1.548 -1.936 1.00 90.44 83 ASP A C 1
ATOM 596 O O . ASP A 1 83 ? -16.314 -1.104 -2.017 1.00 90.44 83 ASP A O 1
ATOM 600 N N . THR A 1 84 ? -14.960 -2.863 -1.789 1.00 89.88 84 THR A N 1
ATOM 601 C CA . THR A 1 84 ? -16.067 -3.832 -1.743 1.00 89.88 84 THR A CA 1
ATOM 602 C C . THR A 1 84 ? -16.707 -3.826 -0.349 1.00 89.88 84 THR A C 1
ATOM 604 O O . THR A 1 84 ? -16.023 -4.213 0.612 1.00 89.88 84 THR A O 1
ATOM 607 N N . PRO A 1 85 ? -18.003 -3.471 -0.213 1.00 90.25 85 PRO A N 1
ATOM 608 C CA . PRO A 1 85 ? -18.648 -3.305 1.089 1.00 90.25 85 PRO A CA 1
ATOM 609 C C . PRO A 1 85 ? -18.521 -4.535 1.992 1.00 90.25 85 PRO A C 1
ATOM 611 O O . PRO A 1 85 ? -18.727 -5.668 1.553 1.00 90.25 85 PRO A O 1
ATOM 614 N N . SER A 1 86 ? -18.158 -4.311 3.258 1.00 88.12 86 SER A N 1
ATOM 615 C CA . SER A 1 86 ? -18.019 -5.332 4.317 1.00 88.12 86 SER A CA 1
ATOM 616 C C . SER A 1 86 ? -17.046 -6.491 4.027 1.00 88.12 86 SER A C 1
ATOM 618 O O . SER A 1 86 ? -17.041 -7.507 4.738 1.00 88.12 86 SER A O 1
ATOM 620 N N . VAL A 1 87 ? -16.238 -6.367 2.974 1.00 89.50 87 VAL A N 1
ATOM 621 C CA . VAL A 1 87 ? -15.263 -7.371 2.527 1.00 89.50 87 VAL A CA 1
ATOM 622 C C . VAL A 1 87 ? -13.869 -6.756 2.418 1.00 89.50 87 VAL A C 1
ATOM 624 O O . VAL A 1 87 ? -12.884 -7.432 2.716 1.00 89.50 87 VAL A O 1
ATOM 627 N N . GLY A 1 88 ? -13.773 -5.489 2.001 1.00 84.75 88 GLY A N 1
ATOM 628 C CA . GLY A 1 88 ? -12.496 -4.810 1.794 1.00 84.75 88 GLY A CA 1
ATOM 629 C C . GLY A 1 88 ? -11.663 -5.465 0.690 1.00 84.75 88 GLY A C 1
ATOM 630 O O . GLY A 1 88 ? -10.451 -5.586 0.810 1.00 84.75 88 GLY A O 1
ATOM 631 N N . ASN A 1 89 ? -12.311 -5.966 -0.359 1.00 89.88 89 ASN A N 1
ATOM 632 C CA . ASN A 1 89 ? -11.653 -6.301 -1.624 1.00 89.88 89 ASN A CA 1
ATOM 633 C C . ASN A 1 89 ? -11.667 -5.063 -2.538 1.00 89.88 89 ASN A C 1
ATOM 635 O O . ASN A 1 89 ? -12.309 -4.069 -2.208 1.00 89.88 89 ASN A O 1
ATOM 639 N N . HIS A 1 90 ? -11.027 -5.146 -3.701 1.00 87.56 90 HIS A N 1
ATOM 640 C CA . HIS A 1 90 ? -11.262 -4.209 -4.795 1.00 87.56 90 HIS A CA 1
ATOM 641 C C . HIS A 1 90 ? -12.293 -4.794 -5.778 1.00 87.56 90 HIS A C 1
ATOM 643 O O . HIS A 1 90 ? -12.162 -5.937 -6.231 1.00 87.56 90 HIS A O 1
ATOM 649 N N . SER A 1 91 ? -13.314 -4.007 -6.111 1.00 82.25 91 SER A N 1
ATOM 650 C CA . SER A 1 91 ? -14.452 -4.349 -6.974 1.00 82.25 91 SER A CA 1
ATOM 651 C C . SER A 1 91 ? -14.044 -4.505 -8.436 1.00 82.25 91 SER A C 1
ATOM 653 O O . SER A 1 91 ? -14.768 -5.115 -9.220 1.00 82.25 91 SER A O 1
ATOM 655 N N . PHE A 1 92 ? -12.860 -4.007 -8.793 1.00 80.56 92 PHE A N 1
ATOM 656 C CA . PHE A 1 92 ? -12.222 -4.242 -10.078 1.00 80.56 92 PHE A CA 1
ATOM 657 C C . PHE A 1 92 ? -10.878 -4.953 -9.881 1.00 80.56 92 PHE A C 1
ATOM 659 O O . PHE A 1 92 ? -10.179 -4.693 -8.897 1.00 80.56 92 PHE A O 1
ATOM 666 N N . PRO A 1 93 ? -10.487 -5.864 -10.792 1.00 76.69 93 PRO A N 1
ATOM 667 C CA . PRO A 1 93 ? -9.161 -6.465 -10.768 1.00 76.69 93 PRO A CA 1
ATOM 668 C C . PRO A 1 93 ? -8.094 -5.405 -11.073 1.00 76.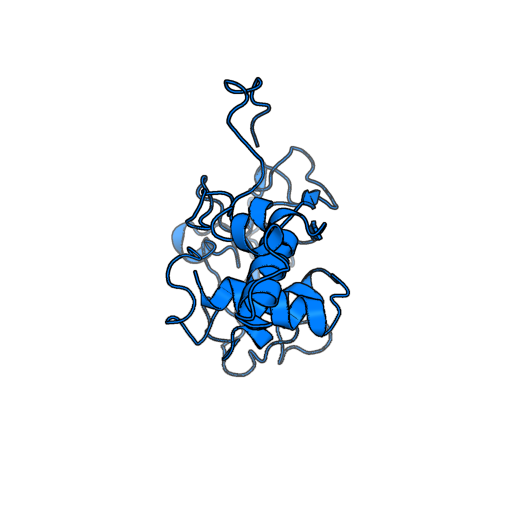69 93 PRO A C 1
ATOM 670 O O . PRO A 1 93 ? -7.734 -5.188 -12.227 1.00 76.69 93 PRO A O 1
ATOM 673 N N . THR A 1 94 ? -7.578 -4.765 -10.027 1.00 82.50 94 THR A N 1
ATOM 674 C CA . THR A 1 94 ? -6.551 -3.725 -10.141 1.00 82.50 94 THR A CA 1
ATOM 675 C C . THR A 1 94 ? -5.316 -4.148 -9.345 1.00 82.50 94 THR A C 1
ATOM 677 O O . THR A 1 94 ? -5.251 -3.914 -8.138 1.00 82.50 94 THR A O 1
ATOM 680 N N . PRO A 1 95 ? -4.343 -4.838 -9.964 1.00 92.25 95 PRO A N 1
ATOM 681 C CA . PRO A 1 95 ? -3.045 -5.057 -9.344 1.00 92.25 95 PRO A CA 1
ATOM 682 C C . PRO A 1 95 ? -2.309 -3.724 -9.211 1.00 92.25 95 PRO A C 1
ATOM 684 O O . PRO A 1 95 ? -2.211 -2.963 -10.173 1.00 92.25 95 PRO A O 1
ATOM 687 N N . LEU A 1 96 ? -1.795 -3.448 -8.018 1.00 95.81 96 LEU A N 1
ATOM 688 C CA . LEU A 1 96 ? -1.155 -2.184 -7.674 1.00 95.81 96 LEU A CA 1
ATOM 689 C C . LEU A 1 96 ? 0.252 -2.436 -7.162 1.00 95.81 96 LEU A C 1
ATOM 691 O O . LEU A 1 96 ? 0.491 -3.438 -6.486 1.00 95.81 96 LEU A O 1
ATOM 695 N N . ASN A 1 97 ? 1.167 -1.512 -7.440 1.00 97.56 97 ASN A N 1
ATOM 696 C CA . ASN A 1 97 ? 2.436 -1.474 -6.730 1.00 97.56 97 ASN A CA 1
ATOM 697 C C . ASN A 1 97 ? 2.418 -0.343 -5.697 1.00 97.56 97 ASN A C 1
ATOM 699 O O . ASN A 1 97 ? 2.509 0.831 -6.052 1.00 97.56 97 ASN A O 1
ATOM 703 N N . ILE A 1 98 ? 2.307 -0.713 -4.422 1.00 97.31 98 ILE A N 1
ATOM 704 C CA . ILE A 1 98 ? 2.341 0.224 -3.293 1.00 97.31 98 ILE A CA 1
ATOM 705 C C . ILE A 1 98 ? 3.717 0.303 -2.622 1.00 97.31 98 ILE A C 1
ATOM 707 O O . ILE A 1 98 ? 3.845 1.004 -1.625 1.00 97.31 98 ILE A O 1
ATOM 711 N N . GLY A 1 99 ? 4.744 -0.388 -3.121 1.00 97.81 99 GLY A N 1
ATOM 712 C CA . GLY A 1 99 ? 6.078 -0.345 -2.524 1.00 97.81 99 GLY A CA 1
ATOM 713 C C . GLY A 1 99 ? 6.409 -1.462 -1.540 1.00 97.81 99 GLY A C 1
ATOM 714 O O . GLY A 1 99 ? 7.399 -1.352 -0.827 1.00 97.81 99 GLY A O 1
ATOM 715 N N . THR A 1 100 ? 5.594 -2.518 -1.447 1.00 97.81 100 THR A N 1
ATOM 716 C CA . THR A 1 100 ? 5.849 -3.650 -0.527 1.00 97.81 100 THR A CA 1
ATOM 717 C C . THR A 1 100 ? 7.049 -4.489 -0.948 1.00 97.81 100 THR A C 1
ATOM 719 O O . THR A 1 100 ? 7.737 -5.042 -0.090 1.00 97.81 100 THR A O 1
ATOM 722 N N . ALA A 1 101 ? 7.294 -4.567 -2.257 1.00 97.50 101 ALA A N 1
ATOM 723 C CA . ALA A 1 101 ? 8.398 -5.307 -2.850 1.00 97.50 101 ALA A CA 1
ATOM 724 C C . ALA A 1 101 ? 9.546 -4.401 -3.331 1.00 97.50 101 ALA A C 1
ATOM 726 O O . ALA A 1 101 ? 10.566 -4.914 -3.784 1.00 97.50 101 ALA A O 1
ATOM 727 N N . ASP A 1 102 ? 9.392 -3.078 -3.251 1.00 97.88 102 ASP A N 1
ATOM 728 C CA . ASP A 1 102 ? 10.381 -2.096 -3.704 1.00 97.88 102 ASP A CA 1
ATOM 729 C C . ASP A 1 102 ? 11.358 -1.756 -2.576 1.00 97.88 102 ASP A C 1
ATOM 731 O O . ASP A 1 102 ? 10.930 -1.175 -1.572 1.00 97.88 102 ASP A O 1
ATOM 735 N N . PRO A 1 103 ? 12.660 -2.070 -2.721 1.00 97.31 103 PRO A N 1
ATOM 736 C CA . PRO A 1 103 ? 13.679 -1.624 -1.782 1.00 97.31 103 PRO A CA 1
ATOM 737 C C . PRO A 1 103 ? 13.718 -0.095 -1.691 1.00 97.31 103 PRO A C 1
ATOM 739 O O . PRO A 1 103 ? 13.611 0.613 -2.696 1.00 97.31 103 PRO A O 1
ATOM 742 N N . SER A 1 104 ? 13.914 0.430 -0.485 1.00 96.06 104 SER A N 1
ATOM 743 C CA . SER A 1 104 ? 14.027 1.867 -0.269 1.00 96.06 104 SER A CA 1
ATOM 744 C C . SER A 1 104 ? 15.316 2.416 -0.894 1.00 96.06 104 SER A C 1
ATOM 746 O O . SER A 1 104 ? 16.388 1.840 -0.681 1.00 96.06 104 SER A O 1
ATOM 748 N N . PRO A 1 105 ? 15.271 3.558 -1.616 1.00 92.12 105 PRO A N 1
ATOM 749 C CA . PRO A 1 105 ? 16.449 4.123 -2.279 1.00 92.12 105 PRO A CA 1
ATOM 750 C C . PRO A 1 105 ? 17.636 4.395 -1.343 1.00 92.12 105 PRO A C 1
ATOM 752 O O . PRO A 1 105 ? 18.784 4.316 -1.771 1.00 92.12 105 PRO A O 1
ATOM 755 N N . GLY A 1 106 ? 17.367 4.723 -0.073 1.00 92.75 106 GLY A N 1
ATOM 756 C CA . GLY A 1 106 ? 18.396 5.021 0.931 1.00 92.75 106 GLY A CA 1
ATOM 757 C C . GLY A 1 106 ? 18.817 3.829 1.795 1.00 92.75 106 GLY A C 1
ATOM 758 O O . GLY A 1 106 ? 19.843 3.897 2.465 1.00 92.75 106 GLY A O 1
ATOM 759 N N . ASN A 1 107 ? 18.038 2.746 1.800 1.00 95.56 107 ASN A N 1
ATOM 760 C CA . ASN A 1 107 ? 18.328 1.537 2.564 1.00 95.56 107 ASN A CA 1
ATOM 761 C C . ASN A 1 107 ? 17.633 0.340 1.910 1.00 95.56 107 ASN A C 1
ATOM 763 O O . ASN A 1 107 ? 16.450 0.098 2.134 1.00 95.56 107 ASN A O 1
ATOM 767 N N . ARG A 1 108 ? 18.390 -0.428 1.129 1.00 95.50 108 ARG A N 1
ATOM 768 C CA . ARG A 1 108 ? 17.855 -1.566 0.373 1.00 95.50 108 ARG A CA 1
ATOM 769 C C . ARG A 1 108 ? 17.425 -2.751 1.242 1.00 95.50 108 ARG A C 1
ATOM 771 O O . ARG A 1 108 ? 16.701 -3.610 0.759 1.00 95.50 108 ARG A O 1
ATOM 778 N N . SER A 1 109 ? 17.808 -2.783 2.520 1.00 97.06 109 SER A N 1
ATOM 779 C CA . SER A 1 109 ? 17.342 -3.815 3.453 1.00 97.06 109 SER A CA 1
ATOM 780 C C . SER A 1 109 ? 15.878 -3.641 3.855 1.00 97.06 109 SER A C 1
ATOM 782 O O . SER A 1 109 ? 15.304 -4.569 4.411 1.00 97.06 109 SER A O 1
ATOM 784 N N . VAL A 1 110 ? 15.265 -2.480 3.595 1.00 98.19 110 VAL A N 1
ATOM 785 C CA . VAL A 1 110 ? 13.849 -2.225 3.892 1.00 98.19 110 VAL A CA 1
ATOM 786 C C . VAL A 1 110 ? 13.076 -1.822 2.641 1.00 98.19 110 VAL A C 1
ATOM 788 O O . VAL A 1 110 ? 13.654 -1.280 1.701 1.00 98.19 110 VAL A O 1
ATOM 791 N N . ASN A 1 111 ? 11.765 -2.057 2.623 1.00 98.12 111 ASN A N 1
ATOM 792 C CA . ASN A 1 111 ? 10.897 -1.612 1.533 1.00 98.12 111 ASN A CA 1
ATOM 793 C C . ASN A 1 111 ? 10.472 -0.133 1.671 1.00 98.12 111 ASN A C 1
ATOM 795 O O . ASN A 1 111 ? 10.869 0.550 2.619 1.00 98.12 111 ASN A O 1
ATOM 799 N N . LEU A 1 112 ? 9.647 0.388 0.752 1.00 97.69 112 LEU A N 1
ATOM 800 C CA . LEU A 1 112 ? 9.223 1.803 0.771 1.00 97.69 112 LEU A CA 1
ATOM 801 C C . LEU A 1 112 ? 8.409 2.218 2.007 1.00 97.69 112 LEU A C 1
ATOM 803 O O . LEU A 1 112 ? 8.276 3.413 2.261 1.00 97.69 112 LEU A O 1
ATOM 807 N N . GLY A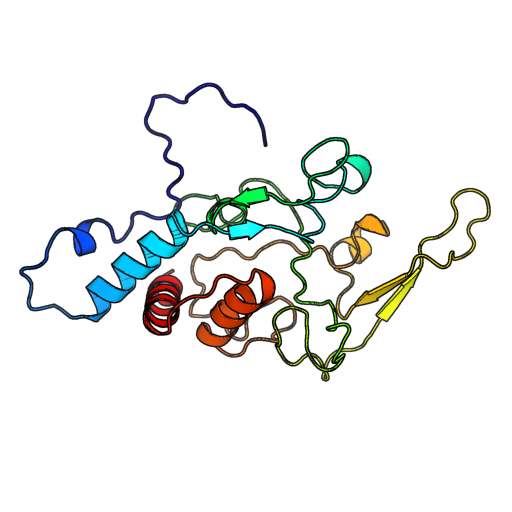 1 113 ? 7.863 1.267 2.767 1.00 97.62 113 GLY A N 1
ATOM 808 C CA . GLY A 1 113 ? 7.210 1.534 4.051 1.00 97.62 113 GLY A CA 1
ATOM 809 C C . GLY A 1 113 ? 8.058 1.152 5.265 1.00 97.62 113 GLY A C 1
ATOM 810 O O . GLY A 1 113 ? 7.531 1.116 6.372 1.00 97.62 113 GLY A O 1
ATOM 811 N N . GLY A 1 114 ? 9.350 0.861 5.077 1.00 98.00 114 GLY A N 1
ATOM 812 C CA . GLY A 1 114 ? 10.308 0.644 6.163 1.00 98.00 114 GLY A CA 1
ATOM 813 C C . GLY A 1 114 ? 10.333 -0.764 6.765 1.00 98.00 114 GLY A C 1
ATOM 814 O O . GLY A 1 114 ? 10.992 -0.957 7.783 1.00 98.00 114 GLY A O 1
ATOM 815 N N . LEU A 1 115 ? 9.656 -1.746 6.164 1.00 98.44 115 LEU A N 1
ATOM 816 C CA . LEU A 1 115 ? 9.696 -3.138 6.631 1.00 98.44 115 LEU A CA 1
ATOM 817 C C . LEU A 1 115 ? 10.937 -3.857 6.106 1.00 98.44 115 LEU A C 1
ATOM 819 O O . LEU A 1 115 ? 11.295 -3.656 4.947 1.00 98.44 115 LEU A O 1
ATOM 823 N N . ASP A 1 116 ? 11.551 -4.712 6.929 1.00 98.12 116 ASP A N 1
ATOM 824 C CA . ASP A 1 116 ? 12.690 -5.541 6.520 1.00 98.12 116 ASP A CA 1
ATOM 825 C C . ASP A 1 116 ? 12.302 -6.461 5.356 1.00 98.12 116 ASP A C 1
ATOM 827 O O . ASP A 1 116 ? 11.285 -7.152 5.390 1.00 98.12 116 ASP A O 1
ATOM 831 N N . VAL A 1 117 ? 13.126 -6.443 4.316 1.00 97.81 117 VAL A N 1
ATOM 832 C CA . VAL A 1 117 ? 13.023 -7.297 3.128 1.00 97.81 117 VAL A CA 1
ATOM 833 C C . VAL A 1 117 ? 14.379 -7.891 2.748 1.00 97.81 117 VAL A C 1
ATOM 835 O O . VAL A 1 117 ? 14.511 -8.489 1.685 1.00 97.81 117 VAL A O 1
ATOM 838 N N . SER A 1 118 ? 15.391 -7.772 3.614 1.00 97.19 118 SER A N 1
ATOM 839 C CA . SER A 1 118 ? 16.753 -8.264 3.361 1.00 97.19 118 SER A CA 1
ATOM 840 C C . SER A 1 118 ? 16.852 -9.788 3.221 1.00 97.19 118 SER A C 1
ATOM 842 O O . SER A 1 118 ? 17.832 -10.303 2.686 1.00 97.19 118 SER A O 1
ATOM 844 N N . TYR A 1 119 ? 15.825 -10.513 3.670 1.00 97.06 119 TYR A N 1
ATOM 845 C CA . TYR A 1 119 ? 15.699 -11.962 3.515 1.00 97.06 119 TYR A CA 1
ATOM 846 C C . TYR A 1 119 ? 15.163 -12.393 2.136 1.00 97.06 119 TYR A C 1
ATOM 848 O O . TYR A 1 119 ? 15.109 -13.591 1.852 1.00 97.06 119 TYR A O 1
ATOM 856 N N . LEU A 1 120 ? 14.743 -11.448 1.289 1.00 97.62 120 LEU A N 1
ATOM 857 C CA . LEU A 1 120 ? 14.209 -11.707 -0.048 1.00 97.62 120 LEU A CA 1
ATOM 858 C C . LEU A 1 120 ? 15.281 -11.483 -1.126 1.00 97.62 120 LEU A C 1
ATOM 860 O O . LEU A 1 120 ? 16.195 -10.680 -0.934 1.00 97.62 120 LEU A O 1
ATOM 864 N N . PRO A 1 121 ? 15.183 -12.155 -2.288 1.00 96.19 121 PRO A N 1
ATOM 865 C CA . PRO A 1 121 ? 16.068 -11.867 -3.407 1.00 96.19 121 PRO A CA 1
ATOM 866 C C . PRO A 1 121 ? 15.782 -10.476 -3.977 1.00 96.19 121 PRO A C 1
ATOM 868 O O . PRO A 1 121 ? 14.629 -10.073 -4.094 1.00 96.19 121 PRO A O 1
ATOM 871 N N . GLU A 1 122 ? 16.822 -9.779 -4.424 1.00 95.81 122 GLU A N 1
ATOM 872 C CA . GLU A 1 122 ? 16.666 -8.586 -5.253 1.00 95.81 122 GLU A CA 1
ATOM 873 C C . GLU A 1 122 ? 16.790 -8.957 -6.732 1.00 95.81 122 GLU A C 1
ATOM 875 O O . GLU A 1 122 ? 17.756 -9.591 -7.163 1.00 95.81 122 GLU A O 1
ATOM 880 N N . ILE A 1 123 ? 15.806 -8.543 -7.523 1.00 96.50 123 ILE A N 1
ATOM 881 C CA . ILE A 1 123 ? 15.700 -8.835 -8.947 1.00 96.50 123 ILE A CA 1
ATOM 882 C C . ILE A 1 123 ? 15.704 -7.510 -9.697 1.00 96.50 123 ILE A C 1
ATOM 884 O O . ILE A 1 123 ? 14.819 -6.678 -9.503 1.00 96.50 123 ILE A O 1
ATOM 888 N N . THR A 1 124 ? 16.671 -7.326 -10.596 1.00 97.19 124 THR A N 1
ATOM 889 C CA . THR A 1 124 ? 16.685 -6.187 -11.517 1.00 97.19 124 THR A CA 1
ATOM 890 C C . THR A 1 124 ? 16.198 -6.629 -12.890 1.00 97.19 124 THR A C 1
ATOM 892 O O . THR A 1 124 ? 16.773 -7.523 -13.510 1.00 97.19 124 THR A O 1
ATOM 895 N N . VAL A 1 125 ? 15.149 -5.977 -13.383 1.00 97.00 125 VAL A N 1
ATOM 896 C CA . VAL A 1 125 ? 14.627 -6.153 -14.743 1.00 97.00 125 VAL A CA 1
ATOM 897 C C . VAL A 1 125 ? 14.701 -4.834 -15.488 1.00 97.00 125 VAL A C 1
ATOM 899 O O . VAL A 1 125 ? 14.450 -3.787 -14.901 1.00 97.00 125 VAL A O 1
ATOM 902 N N . CYS A 1 126 ? 15.016 -4.881 -16.781 1.00 97.25 126 CYS A N 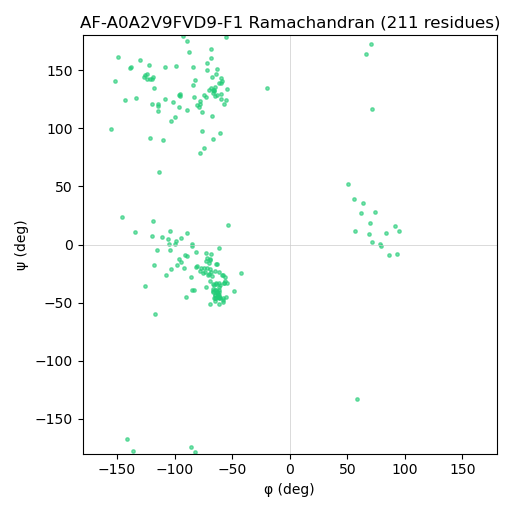1
ATOM 903 C CA . CYS A 1 126 ? 15.086 -3.701 -17.639 1.00 97.25 126 CYS A CA 1
ATOM 904 C C . CYS A 1 126 ? 14.119 -3.830 -18.813 1.00 97.25 126 CYS A C 1
ATOM 906 O O . CYS A 1 126 ? 13.948 -4.919 -19.375 1.00 97.25 126 CYS A O 1
ATOM 908 N N . ARG A 1 127 ? 13.485 -2.720 -19.196 1.00 96.50 127 ARG A N 1
ATOM 909 C CA . ARG A 1 127 ? 12.586 -2.662 -20.347 1.00 96.50 127 ARG A CA 1
ATOM 910 C C . ARG A 1 127 ? 13.369 -3.013 -21.602 1.00 96.50 127 ARG A C 1
ATOM 912 O O . ARG A 1 127 ? 14.491 -2.543 -21.776 1.00 96.50 127 ARG A O 1
ATOM 919 N N . LYS A 1 128 ? 12.772 -3.801 -22.491 1.00 96.00 128 LYS A N 1
ATOM 920 C CA . LYS A 1 128 ? 13.321 -4.023 -23.830 1.00 96.00 128 LYS A CA 1
ATOM 921 C C . LYS A 1 128 ? 12.895 -2.903 -24.765 1.00 96.00 128 LYS A C 1
ATOM 923 O O . LYS A 1 128 ? 11.732 -2.504 -24.759 1.00 96.00 128 LYS A O 1
ATOM 928 N N . ASP A 1 129 ? 13.824 -2.433 -25.580 1.00 95.56 129 ASP A N 1
ATOM 929 C CA . ASP A 1 129 ? 13.508 -1.542 -26.684 1.00 95.56 129 ASP A CA 1
ATOM 930 C C . ASP A 1 129 ? 12.674 -2.296 -27.731 1.00 95.56 129 ASP A C 1
ATOM 932 O O . ASP A 1 129 ? 12.994 -3.429 -28.100 1.00 95.56 129 ASP A O 1
ATOM 936 N N . ALA A 1 130 ? 11.588 -1.682 -28.199 1.00 92.00 130 ALA A N 1
ATOM 937 C CA . ALA A 1 130 ? 10.640 -2.347 -29.090 1.00 92.00 130 ALA A CA 1
ATOM 938 C C . ALA A 1 130 ? 11.199 -2.569 -30.507 1.00 92.00 130 ALA A C 1
ATOM 940 O O . ALA A 1 130 ? 10.757 -3.490 -31.189 1.00 92.00 130 ALA A O 1
ATOM 941 N N . GLY A 1 131 ? 12.154 -1.744 -30.954 1.00 95.94 131 GLY A N 1
ATOM 942 C CA . GLY A 1 131 ? 12.747 -1.855 -32.288 1.00 95.94 131 GLY A CA 1
ATOM 943 C C . GLY A 1 131 ? 13.871 -2.888 -32.363 1.00 95.94 131 GLY A C 1
ATOM 944 O O . GLY A 1 131 ? 13.978 -3.622 -33.342 1.00 95.94 131 GLY A O 1
ATOM 945 N N . THR A 1 132 ? 14.703 -2.957 -31.326 1.00 96.56 132 THR A N 1
ATOM 946 C CA . THR A 1 132 ? 15.916 -3.790 -31.291 1.00 96.56 132 THR A CA 1
ATOM 947 C C . THR A 1 132 ? 15.761 -5.065 -30.465 1.00 96.56 132 THR A C 1
ATOM 949 O O . THR A 1 132 ? 16.534 -6.005 -30.640 1.00 96.56 132 THR A O 1
ATOM 952 N N . GLY A 1 133 ? 14.793 -5.118 -29.544 1.00 94.69 133 GLY A N 1
ATOM 953 C CA . GLY A 1 133 ? 14.613 -6.224 -28.598 1.00 94.69 133 GLY A CA 1
ATOM 954 C C . GLY A 1 133 ? 15.678 -6.301 -27.496 1.00 94.69 133 GLY A C 1
ATOM 955 O O . GLY A 1 133 ? 15.631 -7.216 -26.667 1.00 94.69 133 GLY A O 1
ATOM 956 N N . LEU A 1 134 ? 16.626 -5.361 -27.469 1.00 96.25 134 LEU A N 1
ATOM 957 C CA . LEU A 1 134 ? 17.705 -5.302 -26.486 1.00 96.25 134 LEU A CA 1
ATOM 958 C C . LEU A 1 134 ? 17.248 -4.596 -25.197 1.00 96.25 134 LEU A C 1
ATOM 960 O O . LEU A 1 134 ? 16.342 -3.760 -25.247 1.00 96.25 134 LEU A O 1
ATOM 964 N N . PRO A 1 135 ? 17.850 -4.907 -24.033 1.00 96.00 135 PRO A N 1
ATOM 965 C CA . PRO A 1 135 ? 17.587 -4.174 -22.799 1.00 96.00 135 PRO A CA 1
ATOM 966 C C . PRO A 1 135 ? 17.947 -2.688 -22.926 1.00 96.00 135 PRO A C 1
ATOM 968 O O . PRO A 1 135 ? 18.983 -2.330 -23.482 1.00 96.00 135 PRO A O 1
ATOM 971 N N . THR A 1 136 ? 17.094 -1.835 -22.374 1.00 97.19 136 THR A N 1
ATOM 972 C CA . THR A 1 136 ? 17.340 -0.403 -22.174 1.00 97.19 136 THR A CA 1
ATOM 973 C C . THR A 1 136 ? 17.931 -0.153 -20.783 1.00 97.19 136 THR A C 1
ATOM 975 O O . THR A 1 136 ? 18.075 -1.077 -19.986 1.00 97.19 136 THR A O 1
ATOM 978 N N . ASN A 1 137 ? 18.221 1.112 -20.467 1.00 96.62 137 ASN A N 1
ATOM 979 C CA . ASN A 1 137 ? 18.613 1.535 -19.118 1.00 96.62 137 ASN A CA 1
ATOM 980 C C . ASN A 1 137 ? 17.408 1.827 -18.196 1.00 96.62 137 ASN A C 1
ATOM 982 O O . ASN A 1 137 ? 17.609 2.192 -17.040 1.00 96.62 137 ASN A O 1
ATOM 986 N N . ASP A 1 138 ? 16.168 1.702 -18.690 1.00 96.25 138 ASP A N 1
ATOM 987 C CA . ASP A 1 138 ? 14.958 1.783 -17.862 1.00 96.25 138 ASP A CA 1
ATOM 988 C C . ASP A 1 138 ? 14.807 0.464 -17.099 1.00 96.25 138 ASP A C 1
ATOM 990 O O . ASP A 1 138 ? 14.351 -0.538 -17.656 1.00 96.25 138 ASP A O 1
ATOM 994 N N . CYS A 1 139 ? 15.259 0.450 -15.845 1.00 96.62 139 CYS A N 1
ATOM 995 C CA . CYS A 1 139 ? 15.316 -0.742 -15.011 1.00 96.62 139 CYS A CA 1
ATOM 996 C C . CYS A 1 139 ? 14.597 -0.543 -13.675 1.00 96.62 139 CYS A C 1
ATOM 998 O O . CYS A 1 139 ? 14.654 0.524 -13.068 1.00 96.62 139 CYS A O 1
ATOM 1000 N N . LYS A 1 140 ? 13.976 -1.615 -13.182 1.00 96.12 140 LYS A N 1
ATOM 1001 C CA . LYS A 1 140 ? 13.349 -1.705 -11.860 1.00 96.12 140 LYS A CA 1
ATOM 1002 C C . LYS A 1 140 ? 14.063 -2.774 -11.047 1.00 96.12 140 LYS A C 1
ATOM 1004 O O . LYS A 1 140 ? 14.310 -3.862 -11.562 1.00 96.12 140 LYS A O 1
ATOM 1009 N N . THR A 1 141 ? 14.374 -2.461 -9.793 1.00 96.62 141 THR A N 1
ATOM 1010 C CA . THR A 1 141 ? 14.871 -3.433 -8.813 1.00 96.62 141 THR A CA 1
ATOM 1011 C C . THR A 1 141 ? 13.775 -3.696 -7.794 1.00 96.62 141 THR A C 1
ATOM 1013 O O . THR A 1 141 ? 13.255 -2.749 -7.215 1.00 96.62 141 THR A O 1
ATOM 1016 N N . ILE A 1 142 ? 13.416 -4.960 -7.606 1.00 97.31 142 ILE A N 1
ATOM 1017 C CA . ILE A 1 142 ? 12.244 -5.385 -6.836 1.00 97.31 142 ILE A CA 1
ATOM 1018 C C . ILE A 1 142 ? 12.518 -6.741 -6.176 1.00 97.31 142 ILE A C 1
ATOM 1020 O O . ILE A 1 142 ? 13.405 -7.466 -6.621 1.00 97.31 142 ILE A O 1
ATOM 1024 N N . THR A 1 143 ? 11.750 -7.114 -5.156 1.00 98.00 143 THR A N 1
ATOM 1025 C CA . THR A 1 143 ? 11.822 -8.448 -4.532 1.00 98.00 143 THR A CA 1
ATOM 1026 C C . THR A 1 143 ? 10.755 -9.431 -5.024 1.00 98.00 143 THR A C 1
ATOM 1028 O O . THR A 1 143 ? 10.923 -10.640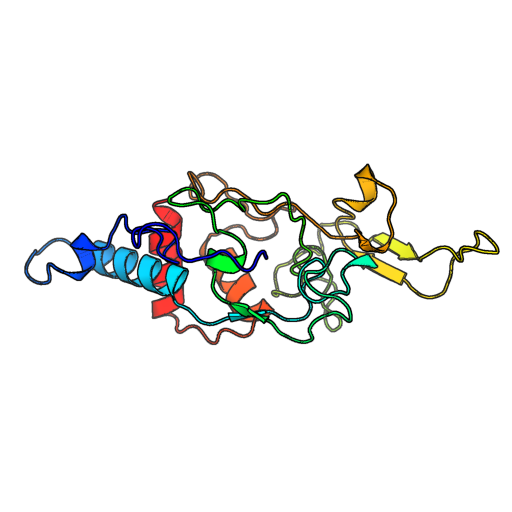 -4.894 1.00 98.00 143 THR A O 1
ATOM 1031 N N . ASP A 1 144 ? 9.688 -8.933 -5.656 1.00 97.31 144 ASP A N 1
ATOM 1032 C CA . ASP A 1 144 ? 8.637 -9.726 -6.301 1.00 97.31 144 ASP A CA 1
ATOM 1033 C C . ASP A 1 144 ? 8.169 -9.029 -7.588 1.00 97.31 144 ASP A C 1
ATOM 1035 O O . ASP A 1 144 ? 7.761 -7.869 -7.583 1.00 97.31 144 ASP A O 1
ATOM 1039 N N . LEU A 1 145 ? 8.226 -9.741 -8.713 1.00 97.19 145 LEU A N 1
ATOM 1040 C CA . LEU A 1 145 ? 7.830 -9.232 -10.026 1.00 97.19 145 LEU A CA 1
ATOM 1041 C C . LEU A 1 145 ? 6.305 -9.131 -10.199 1.00 97.19 145 LEU A C 1
ATOM 1043 O O . LEU A 1 145 ? 5.846 -8.376 -11.062 1.00 97.19 145 LEU A O 1
ATOM 1047 N N . GLY A 1 146 ? 5.520 -9.849 -9.395 1.00 96.06 146 GLY A N 1
ATOM 1048 C CA . GLY A 1 146 ? 4.064 -9.779 -9.390 1.00 96.06 146 GLY A CA 1
ATOM 1049 C C . GLY A 1 146 ? 3.417 -10.103 -10.734 1.00 96.06 146 GLY A C 1
ATOM 1050 O O . GLY A 1 146 ? 3.755 -11.088 -11.391 1.00 96.06 146 GLY A O 1
ATOM 1051 N N . GLN A 1 147 ? 2.471 -9.264 -11.163 1.00 95.62 147 GLN A N 1
ATOM 1052 C CA . GLN A 1 147 ? 1.699 -9.467 -12.392 1.00 95.62 147 GLN A CA 1
ATOM 1053 C C . GLN A 1 147 ? 2.573 -9.617 -13.650 1.00 95.62 147 GLN A C 1
ATOM 1055 O O . GLN A 1 147 ? 2.176 -10.332 -14.572 1.00 95.62 147 GLN A O 1
ATOM 1060 N N . ALA A 1 148 ? 3.772 -9.027 -13.684 1.00 95.88 148 ALA A N 1
ATOM 1061 C CA . ALA A 1 148 ? 4.692 -9.184 -14.811 1.00 95.88 148 ALA A CA 1
ATOM 1062 C C . ALA A 1 148 ? 5.129 -10.642 -15.049 1.00 95.88 148 ALA A C 1
ATOM 1064 O O . ALA A 1 148 ? 5.473 -10.987 -16.178 1.00 95.88 148 ALA A O 1
ATOM 1065 N N . LEU A 1 149 ? 5.078 -11.519 -14.037 1.00 96.06 149 LEU A N 1
ATOM 1066 C CA . LEU A 1 149 ? 5.325 -12.958 -14.223 1.00 96.06 149 LEU A CA 1
ATOM 1067 C C . LEU A 1 149 ? 4.217 -13.655 -15.017 1.00 96.06 149 LEU A C 1
ATOM 1069 O O . LEU A 1 149 ? 4.441 -14.730 -15.566 1.00 96.06 149 LEU A O 1
ATOM 1073 N N . ILE A 1 150 ? 3.027 -13.057 -15.071 1.00 95.31 150 ILE A N 1
ATOM 1074 C CA . ILE A 1 150 ? 1.860 -13.615 -15.754 1.00 95.31 150 ILE A CA 1
ATOM 1075 C C . ILE A 1 150 ? 1.828 -13.151 -17.209 1.00 95.31 150 ILE A C 1
ATOM 1077 O O . ILE A 1 150 ? 1.577 -13.953 -18.104 1.00 95.31 150 ILE A O 1
ATOM 1081 N N . ASP A 1 151 ? 2.058 -11.860 -17.455 1.00 94.44 151 ASP A N 1
ATOM 1082 C CA . ASP A 1 151 ? 1.849 -11.257 -18.777 1.00 94.44 151 ASP A CA 1
ATOM 1083 C C . ASP A 1 151 ? 3.114 -10.730 -19.466 1.00 94.44 151 ASP A C 1
ATOM 1085 O O . ASP A 1 151 ? 3.044 -10.291 -20.616 1.00 94.44 151 ASP A O 1
ATOM 1089 N N . GLY A 1 152 ? 4.264 -10.767 -18.791 1.00 93.75 152 GLY A N 1
ATOM 1090 C CA . GLY A 1 152 ? 5.545 -10.325 -19.332 1.00 93.75 152 GLY A CA 1
ATOM 1091 C C . GLY A 1 152 ? 5.667 -8.814 -19.553 1.00 93.75 152 GLY A C 1
ATOM 1092 O O . GLY A 1 152 ? 6.641 -8.379 -20.173 1.00 93.75 152 GLY A O 1
ATOM 1093 N N . ARG A 1 153 ? 4.716 -7.987 -19.089 1.00 93.44 153 ARG A N 1
ATOM 1094 C CA . ARG A 1 153 ? 4.764 -6.532 -19.299 1.00 93.44 153 ARG A CA 1
ATOM 1095 C C . ARG A 1 153 ? 5.644 -5.847 -18.258 1.00 93.44 153 ARG A C 1
ATOM 1097 O O . ARG A 1 153 ? 5.411 -5.940 -17.058 1.00 93.44 153 ARG A O 1
ATOM 1104 N N . PHE A 1 154 ? 6.611 -5.054 -18.720 1.00 95.62 154 PHE A N 1
ATOM 1105 C CA . PHE A 1 154 ? 7.505 -4.292 -17.839 1.00 95.62 154 PHE A CA 1
ATOM 1106 C C . PHE A 1 154 ? 6.763 -3.265 -16.957 1.00 95.62 154 PHE A C 1
ATOM 1108 O O . PHE A 1 154 ? 7.124 -3.028 -15.800 1.00 95.62 154 PHE A O 1
ATOM 1115 N N . ASP A 1 155 ? 5.676 -2.684 -17.468 1.00 94.88 155 ASP A N 1
ATOM 1116 C CA . ASP A 1 155 ? 4.841 -1.741 -16.711 1.00 94.88 155 ASP A CA 1
ATOM 1117 C C . ASP A 1 155 ? 4.064 -2.413 -15.571 1.00 94.88 155 ASP A C 1
ATOM 1119 O O . ASP A 1 155 ? 3.535 -1.735 -14.696 1.00 94.88 155 ASP A O 1
ATOM 1123 N N . HIS A 1 156 ? 4.021 -3.747 -15.547 1.00 95.12 156 HIS A N 1
ATOM 1124 C CA . HIS A 1 156 ? 3.327 -4.544 -14.538 1.00 95.12 156 HIS A CA 1
ATOM 1125 C C . HIS A 1 156 ? 4.255 -5.104 -13.451 1.00 95.12 156 HIS A C 1
ATOM 1127 O O . HIS A 1 156 ? 3.791 -5.775 -12.529 1.00 95.12 156 HIS A O 1
ATOM 1133 N N . VAL A 1 157 ? 5.556 -4.80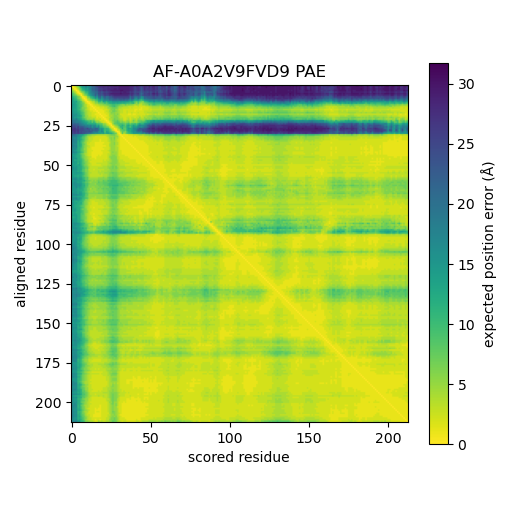9 -13.530 1.00 97.06 157 VAL A N 1
ATOM 1134 C CA . VAL A 1 157 ? 6.546 -5.221 -12.527 1.00 97.06 157 VAL A CA 1
ATOM 1135 C C . VAL A 1 157 ? 6.175 -4.655 -11.156 1.00 97.06 157 VAL A C 1
ATOM 1137 O O . VAL A 1 157 ? 5.985 -3.445 -11.017 1.00 97.06 157 VAL A O 1
ATOM 1140 N N . GLY A 1 158 ? 6.072 -5.544 -10.166 1.00 96.31 158 GLY A N 1
ATOM 1141 C CA . GLY A 1 158 ? 5.744 -5.217 -8.776 1.00 96.31 158 GLY A CA 1
ATOM 1142 C C . GLY A 1 158 ? 4.254 -4.973 -8.514 1.00 96.31 158 GLY A C 1
ATOM 1143 O O . GLY A 1 158 ? 3.872 -4.719 -7.374 1.00 96.31 158 GLY A O 1
ATOM 1144 N N . LYS A 1 159 ? 3.383 -5.048 -9.534 1.00 96.12 159 LYS A N 1
ATOM 1145 C CA . LYS A 1 159 ? 1.934 -4.903 -9.332 1.00 96.12 159 LYS A CA 1
ATOM 1146 C C . LYS A 1 159 ? 1.348 -6.194 -8.770 1.00 96.12 159 LYS A C 1
ATOM 1148 O O . LYS A 1 159 ? 1.457 -7.253 -9.387 1.00 96.12 159 LYS A O 1
ATOM 1153 N N . ILE A 1 160 ? 0.683 -6.097 -7.622 1.00 95.06 160 ILE A N 1
ATOM 1154 C CA . ILE A 1 160 ? 0.100 -7.227 -6.892 1.00 95.06 160 ILE A CA 1
ATOM 1155 C C . ILE A 1 160 ? -1.377 -6.945 -6.610 1.00 95.06 160 ILE A C 1
ATOM 1157 O O . ILE A 1 160 ? -1.779 -5.812 -6.348 1.00 95.06 160 ILE A O 1
ATOM 1161 N N . LYS A 1 161 ? -2.214 -7.985 -6.661 1.00 92.12 161 LYS A N 1
ATOM 1162 C CA . LYS A 1 161 ? -3.618 -7.890 -6.247 1.00 92.12 161 LYS A CA 1
ATOM 1163 C C . LYS A 1 161 ? -3.691 -7.593 -4.741 1.00 92.12 161 LYS A C 1
ATOM 1165 O O . LYS A 1 161 ? -3.138 -8.346 -3.944 1.00 92.12 161 LYS A O 1
ATOM 1170 N N . GLY A 1 162 ? -4.436 -6.558 -4.355 1.00 90.50 162 GLY A N 1
ATOM 1171 C CA . GLY A 1 162 ? -4.728 -6.284 -2.945 1.00 90.50 162 GLY A CA 1
ATOM 1172 C C . GLY A 1 162 ? -5.468 -7.449 -2.259 1.00 90.50 162 GLY A C 1
ATOM 1173 O O . GLY A 1 162 ? -6.305 -8.104 -2.894 1.00 90.50 162 GLY A O 1
ATOM 1174 N N . PRO A 1 163 ? -5.174 -7.741 -0.978 1.00 91.50 163 PRO A N 1
ATOM 1175 C CA . PRO A 1 163 ? -5.858 -8.797 -0.247 1.00 91.50 163 PRO A CA 1
ATOM 1176 C C . PRO A 1 163 ? -7.296 -8.394 0.100 1.00 91.50 163 PRO A C 1
ATOM 1178 O O . PRO A 1 163 ? -7.624 -7.219 0.244 1.00 91.50 163 PRO A O 1
ATOM 1181 N N . ILE A 1 164 ? -8.141 -9.403 0.298 1.00 93.31 164 ILE A N 1
ATOM 1182 C CA . ILE A 1 164 ? -9.453 -9.243 0.927 1.00 93.31 164 ILE A CA 1
ATOM 1183 C C . ILE A 1 164 ? -9.244 -9.044 2.432 1.00 93.31 164 ILE A C 1
ATOM 1185 O O . ILE A 1 164 ? -8.575 -9.877 3.050 1.00 93.31 164 ILE A O 1
ATOM 1189 N N . LEU A 1 165 ? -9.840 -8.001 3.016 1.00 96.12 165 LEU A N 1
ATOM 1190 C CA . LEU A 1 165 ? -9.692 -7.691 4.445 1.00 96.12 165 LEU A CA 1
ATOM 1191 C C . LEU A 1 165 ? -10.588 -8.530 5.361 1.00 96.12 165 LEU A C 1
ATOM 1193 O O . LEU A 1 165 ? -10.296 -8.649 6.541 1.00 96.12 165 LEU A O 1
ATOM 1197 N N . ARG A 1 166 ? -11.645 -9.165 4.849 1.00 93.44 166 ARG A N 1
ATOM 1198 C CA . ARG A 1 166 ? -12.405 -10.133 5.649 1.00 93.44 166 ARG A CA 1
ATOM 1199 C C . ARG A 1 166 ? -11.534 -11.335 6.051 1.00 93.44 166 ARG A C 1
ATOM 1201 O O . ARG A 1 166 ? -10.948 -12.005 5.189 1.00 93.44 166 ARG A O 1
ATOM 1208 N N . GLY A 1 167 ? -11.522 -11.649 7.342 1.00 93.44 167 GLY A N 1
ATOM 1209 C CA . GLY A 1 167 ? -10.716 -12.673 7.996 1.00 93.44 167 GLY A CA 1
ATOM 1210 C C . GLY A 1 167 ? -9.243 -12.289 8.141 1.00 93.44 167 GLY A C 1
ATOM 1211 O O . GLY A 1 167 ? -8.394 -13.180 8.102 1.00 93.44 167 GLY A O 1
ATOM 1212 N N . LEU A 1 168 ? -8.917 -10.996 8.227 1.00 95.44 168 LEU A N 1
ATOM 1213 C CA . LEU A 1 168 ? -7.538 -10.501 8.193 1.00 95.44 168 LEU A CA 1
ATOM 1214 C C . LEU A 1 168 ? -6.730 -10.941 9.418 1.00 95.44 168 LEU A C 1
ATOM 1216 O O . LEU A 1 168 ? -5.575 -11.335 9.268 1.00 95.44 168 LEU A O 1
ATOM 1220 N N . ALA A 1 169 ? -7.329 -10.931 10.611 1.00 93.75 169 ALA A N 1
ATOM 1221 C CA . ALA A 1 169 ? -6.618 -11.185 11.870 1.00 93.75 169 ALA A CA 1
ATOM 1222 C C . ALA A 1 169 ? -5.908 -12.551 11.939 1.00 93.75 169 ALA A C 1
ATOM 1224 O O . ALA A 1 169 ? -4.920 -12.700 12.655 1.00 93.75 169 ALA A O 1
ATOM 1225 N N . GLY A 1 170 ? -6.399 -13.547 11.194 1.00 94.00 170 GLY A N 1
ATOM 1226 C CA . GLY A 1 170 ? -5.833 -14.897 11.143 1.00 94.00 170 GLY A CA 1
ATOM 1227 C C . GLY A 1 170 ? -4.755 -15.107 10.075 1.00 94.00 170 GLY A C 1
ATOM 1228 O O . GLY A 1 170 ? -4.415 -16.254 9.805 1.00 94.00 170 GLY A O 1
ATOM 1229 N N . ARG A 1 171 ? -4.266 -14.045 9.418 1.00 94.44 171 ARG A N 1
ATOM 1230 C CA . ARG A 1 171 ? -3.402 -14.143 8.224 1.00 94.44 171 ARG A CA 1
ATOM 1231 C C . ARG A 1 171 ? -2.011 -13.535 8.385 1.00 94.44 171 ARG A C 1
ATOM 1233 O O . ARG A 1 171 ? -1.375 -13.228 7.386 1.00 94.44 171 ARG A O 1
ATOM 1240 N N . ALA A 1 172 ? -1.543 -13.349 9.614 1.00 95.44 172 ALA A N 1
ATOM 1241 C CA . ALA A 1 172 ? -0.143 -13.003 9.832 1.00 95.44 172 ALA A CA 1
ATOM 1242 C C . ALA A 1 172 ? 0.790 -14.148 9.358 1.00 95.44 172 ALA A C 1
ATOM 1244 O O . ALA A 1 172 ? 0.422 -15.318 9.514 1.00 95.44 172 ALA A O 1
ATOM 1245 N N . PRO A 1 173 ? 1.999 -13.843 8.846 1.00 97.38 173 PRO A N 1
ATOM 1246 C CA . PRO A 1 173 ? 2.498 -12.503 8.528 1.00 97.38 173 PRO A CA 1
ATOM 1247 C C . PRO A 1 173 ? 1.818 -11.903 7.280 1.00 97.38 173 PRO A C 1
ATOM 1249 O O . PRO A 1 173 ? 1.384 -12.614 6.379 1.00 97.38 173 PRO A O 1
ATOM 1252 N N . TYR A 1 174 ? 1.710 -10.577 7.249 1.00 97.94 174 TYR A N 1
ATOM 1253 C CA . TYR A 1 174 ? 1.004 -9.784 6.245 1.00 97.94 174 TYR A CA 1
ATOM 1254 C C . TYR A 1 174 ? 1.881 -9.428 5.036 1.00 97.94 174 TYR A C 1
ATOM 1256 O O . TYR A 1 174 ? 3.109 -9.490 5.087 1.00 97.94 174 TYR A O 1
ATOM 1264 N N . PHE A 1 175 ? 1.205 -8.974 3.973 1.00 97.62 175 PHE A N 1
ATOM 1265 C CA . PHE A 1 175 ? 1.730 -8.772 2.616 1.00 97.62 175 PHE A CA 1
ATOM 1266 C C . PHE A 1 175 ? 2.126 -10.077 1.912 1.00 97.62 175 PHE A C 1
ATOM 1268 O O . PHE A 1 175 ? 2.232 -11.137 2.518 1.00 97.62 175 PHE A O 1
ATOM 1275 N N . HIS A 1 176 ? 2.289 -10.008 0.590 1.00 96.00 176 HIS A N 1
ATOM 1276 C CA . HIS A 1 176 ? 2.582 -11.178 -0.252 1.00 96.00 176 HIS A CA 1
ATOM 1277 C C . HIS A 1 176 ? 3.942 -11.820 0.058 1.00 96.00 176 HIS A C 1
ATOM 1279 O O . HIS A 1 176 ? 4.130 -13.008 -0.182 1.00 96.00 176 HIS A O 1
ATOM 1285 N N . ASN A 1 177 ? 4.849 -11.048 0.653 1.00 95.94 177 ASN A N 1
ATOM 1286 C CA . ASN A 1 177 ? 6.194 -11.460 1.019 1.00 95.94 177 ASN A CA 1
ATOM 1287 C C . ASN A 1 177 ? 6.372 -11.699 2.528 1.00 95.94 177 ASN A C 1
ATOM 1289 O O . ASN A 1 177 ? 7.478 -12.030 2.953 1.00 95.94 177 ASN A O 1
ATOM 1293 N N . GLY A 1 178 ? 5.319 -11.532 3.337 1.00 97.06 178 GLY A N 1
ATOM 1294 C CA . GLY A 1 178 ? 5.367 -11.752 4.784 1.00 97.06 178 GLY A CA 1
ATOM 1295 C C . GLY A 1 178 ? 6.187 -10.724 5.572 1.00 97.06 178 GLY A C 1
ATOM 1296 O O . GLY A 1 178 ? 6.575 -11.017 6.700 1.00 97.06 178 GLY A O 1
ATOM 1297 N N . SER A 1 179 ? 6.472 -9.540 5.015 1.00 97.81 179 SER A N 1
ATOM 1298 C CA . SER A 1 179 ? 7.396 -8.572 5.632 1.00 97.81 179 SER A CA 1
ATOM 1299 C C . SER A 1 179 ? 6.846 -7.870 6.880 1.00 97.81 179 SER A C 1
ATOM 1301 O O . SER A 1 179 ? 7.590 -7.179 7.568 1.00 97.81 179 SER A O 1
ATOM 1303 N N . ALA A 1 180 ? 5.547 -7.999 7.172 1.00 98.38 180 ALA A N 1
ATOM 1304 C CA . ALA A 1 180 ? 4.939 -7.493 8.403 1.00 98.38 180 ALA A CA 1
ATOM 1305 C C . ALA A 1 180 ? 4.427 -8.656 9.257 1.00 98.38 180 ALA A C 1
ATOM 1307 O O . ALA A 1 180 ? 3.466 -9.331 8.904 1.00 98.38 180 ALA A O 1
ATOM 1308 N N . SER A 1 181 ? 5.012 -8.863 10.426 1.00 97.75 181 SER A N 1
ATOM 1309 C CA . SER A 1 181 ? 4.620 -9.902 11.379 1.00 97.75 181 SER A CA 1
ATOM 1310 C C . SER A 1 181 ? 3.337 -9.559 12.139 1.00 97.75 181 SER A C 1
ATOM 1312 O O . SER A 1 181 ? 2.635 -10.453 12.613 1.00 97.75 181 SER A O 1
ATOM 1314 N N . THR A 1 182 ? 3.000 -8.271 12.267 1.00 97.88 182 THR A N 1
ATOM 1315 C CA . THR A 1 182 ? 1.837 -7.808 13.043 1.00 97.88 182 THR A CA 1
ATOM 1316 C C . THR A 1 182 ? 0.949 -6.834 12.264 1.00 97.88 182 THR A C 1
ATOM 1318 O O . THR A 1 182 ? 1.394 -6.181 11.322 1.00 97.88 182 THR A O 1
ATOM 1321 N N . LEU A 1 183 ? -0.319 -6.688 12.680 1.00 96.88 183 LEU A N 1
ATOM 1322 C CA . LEU A 1 183 ? -1.209 -5.662 12.110 1.00 96.88 183 LEU A CA 1
ATOM 1323 C C . LEU A 1 183 ? -0.661 -4.253 12.329 1.00 96.88 183 LEU A C 1
ATOM 1325 O O . LEU A 1 183 ? -0.828 -3.396 11.471 1.00 96.88 183 LEU A O 1
ATOM 1329 N N . MET A 1 184 ? -0.002 -4.018 13.466 1.00 98.25 184 MET A N 1
ATOM 1330 C CA . MET A 1 184 ? 0.595 -2.720 13.765 1.00 98.25 184 MET A CA 1
ATOM 1331 C C . MET A 1 184 ? 1.727 -2.394 12.783 1.00 98.25 184 MET A C 1
ATOM 1333 O O . MET A 1 184 ? 1.821 -1.267 12.313 1.00 98.25 184 MET A O 1
ATOM 1337 N N . GLU A 1 185 ? 2.547 -3.377 12.406 1.00 98.62 185 GLU A N 1
ATOM 1338 C CA . GLU A 1 185 ? 3.557 -3.205 11.354 1.00 98.62 185 GLU A CA 1
ATOM 1339 C C . GLU A 1 185 ? 2.926 -2.931 9.987 1.00 98.62 185 GLU A C 1
ATOM 1341 O O . GLU A 1 185 ? 3.402 -2.058 9.265 1.00 98.62 185 GLU A O 1
ATOM 1346 N N . ALA A 1 186 ? 1.817 -3.598 9.650 1.00 97.88 186 ALA A N 1
ATOM 1347 C CA . ALA A 1 186 ? 1.073 -3.291 8.430 1.00 97.88 186 ALA A CA 1
ATOM 1348 C C . ALA A 1 186 ? 0.521 -1.851 8.444 1.00 97.88 186 ALA A C 1
ATOM 1350 O O . ALA A 1 186 ? 0.676 -1.130 7.463 1.00 97.88 186 ALA A O 1
ATOM 1351 N N . VAL A 1 187 ? -0.062 -1.393 9.558 1.00 98.44 187 VAL A N 1
ATOM 1352 C CA . VAL A 1 187 ? -0.533 -0.003 9.719 1.00 98.44 187 VAL A CA 1
ATOM 1353 C C . VAL A 1 187 ? 0.628 0.991 9.606 1.00 98.44 187 VAL A C 1
ATOM 1355 O O . VAL A 1 187 ? 0.523 1.970 8.869 1.00 98.44 187 VAL A O 1
ATOM 1358 N N . ASN A 1 188 ? 1.757 0.722 10.266 1.00 98.69 188 ASN A N 1
ATOM 1359 C CA . ASN A 1 188 ? 2.953 1.565 10.197 1.00 98.69 188 ASN A CA 1
ATOM 1360 C C . ASN A 1 188 ? 3.561 1.625 8.790 1.00 98.69 188 ASN A C 1
ATOM 1362 O O . ASN A 1 188 ? 4.062 2.680 8.395 1.00 98.69 188 ASN A O 1
ATOM 1366 N N . PHE A 1 189 ? 3.482 0.537 8.015 1.00 98.62 189 PHE A N 1
ATOM 1367 C CA . PHE A 1 189 ? 3.862 0.550 6.603 1.00 98.62 189 PHE A CA 1
ATOM 1368 C C . PHE A 1 189 ? 3.038 1.582 5.831 1.00 98.62 189 PHE A C 1
ATOM 1370 O O . PHE A 1 189 ? 3.618 2.404 5.129 1.00 98.62 189 PHE A O 1
ATOM 1377 N N . TYR A 1 190 ? 1.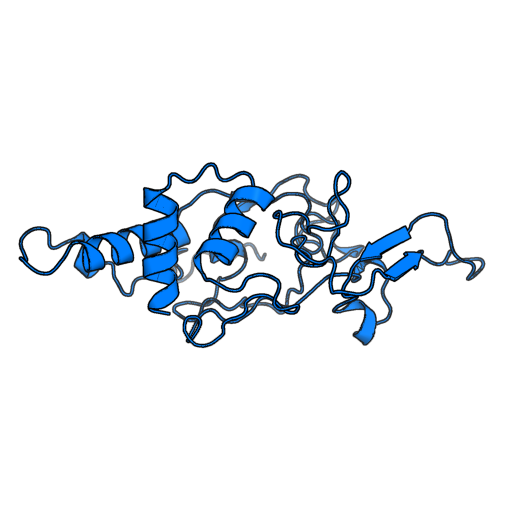706 1.584 5.972 1.00 98.38 190 TYR A N 1
ATOM 1378 C CA . TYR A 1 190 ? 0.845 2.548 5.274 1.00 98.38 190 TYR A CA 1
ATOM 1379 C C . TYR A 1 190 ? 1.070 3.985 5.758 1.00 98.38 190 TYR A C 1
ATOM 1381 O O . TYR A 1 190 ? 1.138 4.891 4.927 1.00 98.38 190 TYR A O 1
ATOM 1389 N N . ASP A 1 191 ? 1.241 4.186 7.069 1.00 98.56 191 ASP A N 1
ATOM 1390 C CA . ASP A 1 191 ? 1.560 5.492 7.659 1.00 98.56 191 ASP A CA 1
ATOM 1391 C C . ASP A 1 191 ? 2.856 6.072 7.082 1.00 98.56 191 ASP A C 1
ATOM 1393 O O . ASP A 1 191 ? 2.878 7.218 6.642 1.00 98.56 191 ASP A O 1
ATOM 1397 N N . THR A 1 192 ? 3.903 5.248 6.986 1.00 98.06 192 THR A N 1
ATOM 1398 C CA . THR A 1 192 ? 5.196 5.636 6.407 1.00 98.06 192 THR A CA 1
ATOM 1399 C C . THR A 1 192 ? 5.085 5.851 4.900 1.00 98.06 192 THR A C 1
ATOM 1401 O O . THR A 1 192 ? 5.469 6.898 4.382 1.00 98.06 192 THR A O 1
ATOM 1404 N N . ARG A 1 193 ? 4.526 4.872 4.179 1.00 97.88 193 ARG A N 1
ATOM 1405 C CA . ARG A 1 193 ? 4.466 4.859 2.712 1.00 97.88 193 ARG A CA 1
ATOM 1406 C C . ARG A 1 193 ? 3.679 6.037 2.151 1.00 97.88 193 ARG A C 1
ATOM 1408 O O . ARG A 1 193 ? 4.022 6.534 1.076 1.00 97.88 193 ARG A O 1
ATOM 1415 N N . PHE A 1 194 ? 2.618 6.450 2.834 1.00 97.62 194 PHE A N 1
ATOM 1416 C CA . PHE A 1 194 ? 1.743 7.533 2.391 1.00 97.62 194 PHE A CA 1
ATOM 1417 C C . PHE A 1 194 ? 1.847 8.794 3.249 1.00 97.62 194 PHE A C 1
ATOM 1419 O O . PHE A 1 194 ? 1.100 9.738 3.006 1.00 97.62 194 PHE A O 1
ATOM 1426 N N . ASN A 1 195 ? 2.792 8.827 4.196 1.00 96.94 195 ASN A N 1
ATOM 1427 C CA . ASN A 1 195 ? 3.051 9.963 5.075 1.00 96.94 195 ASN A CA 1
ATOM 1428 C C . ASN A 1 195 ? 1.761 10.468 5.755 1.00 96.94 195 ASN A C 1
ATOM 1430 O O . ASN A 1 195 ? 1.397 11.639 5.649 1.00 96.94 195 ASN A O 1
ATOM 1434 N N . LEU A 1 196 ? 1.032 9.543 6.390 1.00 97.50 196 LEU A N 1
ATOM 1435 C CA . LEU A 1 196 ? -0.309 9.794 6.935 1.00 97.50 196 LEU A CA 1
ATOM 1436 C C . LEU A 1 196 ? -0.280 10.582 8.250 1.00 97.50 196 LEU A C 1
ATOM 1438 O O . LEU A 1 196 ? -1.284 11.194 8.609 1.00 97.50 196 LEU A O 1
ATOM 1442 N N . HIS A 1 197 ? 0.861 10.588 8.945 1.00 97.38 197 HIS A N 1
ATOM 1443 C CA . HIS A 1 197 ? 1.055 11.261 10.232 1.00 97.38 197 HIS A CA 1
ATOM 1444 C C . HIS A 1 197 ? 0.044 10.822 11.300 1.00 97.38 197 HIS A C 1
ATOM 1446 O O . HIS A 1 197 ? -0.439 11.639 12.087 1.00 97.38 197 HIS A O 1
ATOM 1452 N N . LEU A 1 198 ? -0.281 9.529 11.330 1.00 98.12 198 LEU A N 1
ATOM 1453 C CA . LEU A 1 198 ? -1.220 8.982 12.304 1.00 98.12 198 LEU A CA 1
ATOM 1454 C C . LEU A 1 198 ? -0.660 9.095 13.722 1.00 98.12 198 LEU A C 1
ATOM 1456 O O . LEU A 1 198 ? 0.498 8.751 13.976 1.00 98.12 198 LEU A O 1
ATOM 1460 N N . SER A 1 199 ? -1.502 9.518 14.665 1.00 98.50 199 SER A N 1
ATOM 1461 C CA . SER A 1 199 ? -1.148 9.447 16.081 1.00 98.50 199 SER A CA 1
ATOM 1462 C C . SER A 1 199 ? -1.080 7.989 16.547 1.00 98.50 199 SER A C 1
ATOM 1464 O O . SER A 1 199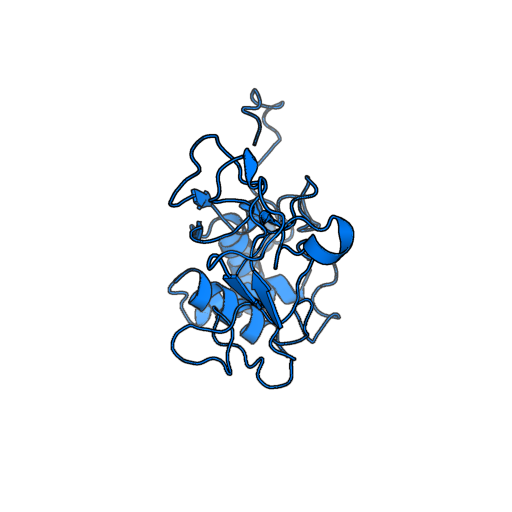 ? -1.692 7.099 15.951 1.00 98.50 199 SER A O 1
ATOM 1466 N N . ASP A 1 200 ? -0.396 7.726 17.662 1.00 98.44 200 ASP A N 1
ATOM 1467 C CA . ASP A 1 200 ? -0.374 6.382 18.255 1.00 98.44 200 ASP A CA 1
ATOM 1468 C C . ASP A 1 200 ? -1.787 5.873 18.566 1.00 98.44 200 ASP A C 1
ATOM 1470 O O . ASP A 1 200 ? -2.069 4.681 18.436 1.00 98.44 200 ASP A O 1
ATOM 1474 N N . LYS A 1 201 ? -2.703 6.774 18.940 1.00 97.88 201 LYS A N 1
ATOM 1475 C CA . LYS A 1 201 ? -4.108 6.428 19.154 1.00 97.88 201 LYS A CA 1
ATOM 1476 C C . LYS A 1 201 ? -4.766 5.975 17.850 1.00 97.88 201 LYS A C 1
ATOM 1478 O O . LYS A 1 201 ? -5.372 4.909 17.836 1.00 97.88 201 LYS A O 1
ATOM 1483 N N . ASP A 1 202 ? -4.598 6.724 16.762 1.00 98.50 202 ASP A N 1
ATOM 1484 C CA . ASP A 1 202 ? -5.192 6.382 15.462 1.00 98.50 202 ASP A CA 1
ATOM 1485 C C . ASP A 1 202 ? -4.672 5.042 14.940 1.00 98.50 202 ASP A C 1
ATOM 1487 O O . ASP A 1 202 ? -5.443 4.221 14.445 1.00 98.50 202 ASP A O 1
ATOM 1491 N N . LYS A 1 203 ? -3.371 4.777 15.108 1.00 98.69 203 LYS A N 1
ATOM 1492 C CA . LYS A 1 203 ? -2.759 3.496 14.732 1.00 98.69 203 LYS A CA 1
ATOM 1493 C C . LYS A 1 203 ? -3.341 2.333 15.528 1.00 98.69 203 LYS A C 1
ATOM 1495 O O . LYS A 1 203 ? -3.658 1.291 14.955 1.00 98.69 203 LYS A O 1
ATOM 1500 N N . ASN A 1 204 ? -3.487 2.506 16.842 1.00 98.38 204 ASN A N 1
ATOM 1501 C CA . ASN A 1 204 ? -4.070 1.492 17.719 1.00 98.38 204 ASN A CA 1
ATOM 1502 C C . ASN A 1 204 ? -5.541 1.230 17.389 1.00 98.38 204 ASN A C 1
ATOM 1504 O O . ASN A 1 204 ? -5.937 0.069 17.309 1.00 98.38 204 ASN A O 1
ATOM 1508 N N . ASP A 1 205 ? -6.318 2.283 17.145 1.00 98.38 205 ASP A N 1
ATOM 1509 C CA . ASP A 1 205 ? -7.733 2.186 16.791 1.00 98.38 205 ASP A CA 1
ATOM 1510 C C . ASP A 1 205 ? -7.924 1.515 15.428 1.00 98.38 205 ASP A C 1
ATOM 1512 O O . ASP A 1 205 ? -8.698 0.564 15.304 1.00 98.38 205 ASP A O 1
ATOM 1516 N N . LEU A 1 206 ? -7.144 1.914 14.418 1.00 98.31 206 LEU A N 1
ATOM 1517 C CA . LEU A 1 206 ? -7.168 1.277 13.104 1.00 98.31 206 LEU A CA 1
ATOM 1518 C C . LEU A 1 206 ? -6.766 -0.203 13.192 1.00 98.31 206 LEU A C 1
ATOM 1520 O O . LEU A 1 206 ? -7.438 -1.057 12.620 1.00 98.31 206 LEU A O 1
ATOM 1524 N N . ALA A 1 207 ? -5.721 -0.542 13.952 1.00 98.06 207 ALA A N 1
ATOM 1525 C CA . ALA A 1 207 ? -5.330 -1.934 14.172 1.00 98.06 207 ALA A CA 1
ATOM 1526 C C . ALA A 1 207 ? -6.388 -2.731 14.959 1.00 98.06 207 ALA A C 1
ATOM 1528 O O . ALA A 1 207 ? -6.562 -3.926 14.710 1.00 98.06 207 ALA A O 1
ATOM 1529 N N . ALA A 1 208 ? -7.091 -2.100 15.906 1.00 97.31 208 ALA A N 1
ATOM 1530 C CA . ALA A 1 208 ? -8.184 -2.719 16.647 1.00 97.31 208 ALA A CA 1
ATOM 1531 C C . ALA A 1 208 ? -9.351 -3.062 15.719 1.00 97.31 208 ALA A C 1
ATOM 1533 O O . ALA A 1 208 ? -9.813 -4.200 15.751 1.00 97.31 208 ALA A O 1
ATOM 1534 N N . PHE A 1 209 ? -9.751 -2.130 14.851 1.00 97.88 209 PHE A N 1
ATOM 1535 C CA . PHE A 1 209 ? -10.755 -2.361 13.816 1.00 97.88 209 PHE A CA 1
ATOM 1536 C C . PHE A 1 209 ? -10.333 -3.451 12.824 1.00 97.88 209 PHE A C 1
ATOM 1538 O O . PHE A 1 209 ? -11.054 -4.420 12.628 1.00 97.88 209 PHE A O 1
ATOM 1545 N N . LEU A 1 210 ? -9.129 -3.373 12.253 1.00 97.44 210 LEU A N 1
ATOM 1546 C CA . LEU A 1 210 ? -8.634 -4.377 11.302 1.00 97.44 210 LEU A CA 1
ATOM 1547 C C . LEU A 1 210 ? -8.584 -5.799 11.893 1.00 97.44 210 LEU A C 1
ATOM 1549 O O . LEU A 1 210 ? -8.680 -6.778 11.155 1.00 97.44 210 LEU A O 1
ATOM 1553 N N . ARG A 1 211 ? -8.454 -5.931 13.220 1.00 96.75 211 ARG A N 1
ATOM 1554 C CA . ARG A 1 211 ? -8.486 -7.223 13.921 1.00 96.75 211 ARG A CA 1
ATOM 1555 C C . ARG A 1 211 ? -9.884 -7.851 13.958 1.00 96.75 211 ARG A C 1
ATOM 1557 O O . ARG A 1 211 ? -9.990 -9.052 14.194 1.00 96.75 211 ARG A O 1
ATOM 1564 N N . THR A 1 212 ? -10.946 -7.076 13.764 1.00 95.56 212 THR A N 1
ATOM 1565 C CA . THR A 1 212 ? -12.319 -7.593 13.790 1.00 95.56 212 THR A CA 1
ATOM 1566 C C . T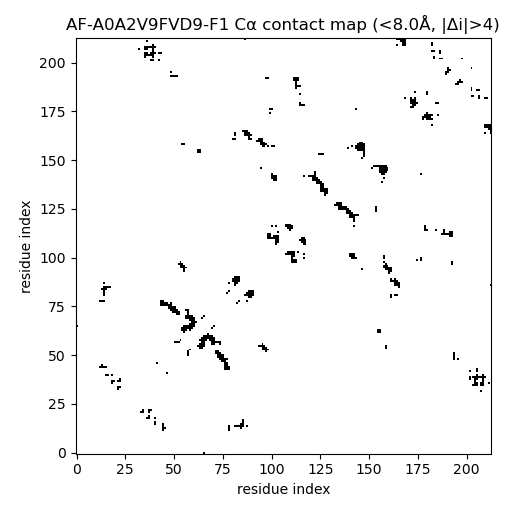HR A 1 212 ? -12.830 -8.046 12.424 1.00 95.56 212 THR A C 1
ATOM 1568 O O . THR A 1 212 ? -13.908 -8.640 12.360 1.00 95.56 212 THR A O 1
ATOM 1571 N N . LEU A 1 213 ? -12.076 -7.769 11.353 1.00 93.50 213 LEU A N 1
ATOM 1572 C CA . LEU A 1 213 ? -12.455 -8.059 9.971 1.00 93.50 213 LEU A CA 1
ATOM 1573 C C . LEU A 1 213 ? -12.221 -9.512 9.567 1.00 93.50 213 LEU A C 1
ATOM 1575 O O . LEU A 1 213 ? -11.141 -10.087 9.843 1.00 93.50 213 LEU A O 1
#